Protein AF-A0AA39W8Q3-F1 (afdb_monomer)

pLDDT: mean 77.52, std 21.81, range [33.81, 96.31]

Radius of gyration: 37.79 Å; Cα contacts (8 Å, |Δi|>4): 216; chains: 1; bounding box: 92×82×79 Å

Structure (mmCIF, N/CA/C/O backbone):
data_AF-A0AA39W8Q3-F1
#
_entry.id   AF-A0AA39W8Q3-F1
#
loop_
_atom_site.group_PDB
_atom_site.id
_atom_site.type_symbol
_atom_site.label_atom_id
_atom_site.label_alt_id
_atom_site.label_comp_id
_atom_site.label_asym_id
_atom_site.label_entity_id
_atom_site.label_seq_id
_atom_site.pdbx_PDB_ins_code
_atom_site.Cartn_x
_atom_site.Cartn_y
_atom_site.Cartn_z
_atom_site.occupancy
_atom_site.B_iso_or_equiv
_atom_site.auth_seq_id
_atom_site.auth_comp_id
_atom_site.auth_asym_id
_atom_site.auth_atom_id
_atom_site.pdbx_PDB_model_num
ATOM 1 N N . MET A 1 1 ? 58.385 32.334 -3.476 1.00 46.28 1 MET A N 1
ATOM 2 C CA . MET A 1 1 ? 57.997 32.668 -2.085 1.00 46.28 1 MET A CA 1
ATOM 3 C C . MET A 1 1 ? 56.504 32.394 -1.985 1.00 46.28 1 MET A C 1
ATOM 5 O O . MET A 1 1 ? 55.767 32.968 -2.759 1.00 46.28 1 MET A O 1
ATOM 9 N N . ILE A 1 2 ? 56.028 31.380 -1.268 1.00 43.44 2 ILE A N 1
ATOM 10 C CA . ILE A 1 2 ? 55.629 31.483 0.143 1.00 43.44 2 ILE A CA 1
ATOM 11 C C . ILE A 1 2 ? 55.504 30.058 0.706 1.00 43.44 2 ILE A C 1
ATOM 13 O O . ILE A 1 2 ? 55.007 29.142 0.052 1.00 43.44 2 ILE A O 1
ATOM 17 N N . ARG A 1 3 ? 56.034 29.879 1.915 1.00 43.94 3 ARG A N 1
ATOM 18 C CA . ARG A 1 3 ? 56.113 28.630 2.671 1.00 43.94 3 ARG A CA 1
ATOM 19 C C . ARG A 1 3 ? 54.927 28.516 3.644 1.00 43.94 3 ARG A C 1
ATOM 21 O O . ARG A 1 3 ? 54.599 29.491 4.295 1.00 43.94 3 ARG A O 1
ATOM 28 N N . ARG A 1 4 ? 54.475 27.268 3.827 1.00 47.53 4 ARG A N 1
ATOM 29 C CA . ARG A 1 4 ? 54.244 26.550 5.105 1.00 47.53 4 ARG A CA 1
ATOM 30 C C . ARG A 1 4 ? 53.203 27.046 6.136 1.00 47.53 4 ARG A C 1
ATOM 32 O O . ARG A 1 4 ? 53.283 28.148 6.646 1.00 47.53 4 ARG A O 1
ATOM 39 N N . ARG A 1 5 ? 52.496 26.015 6.638 1.00 45.78 5 ARG A N 1
ATOM 40 C CA . ARG A 1 5 ? 52.108 25.719 8.037 1.00 45.78 5 ARG A CA 1
ATOM 41 C C . ARG A 1 5 ? 50.975 26.532 8.659 1.00 45.78 5 ARG A C 1
ATOM 43 O O . ARG A 1 5 ? 51.194 27.647 9.096 1.00 45.78 5 ARG A O 1
ATOM 50 N N . LEU A 1 6 ? 49.868 25.836 8.928 1.00 41.50 6 LEU A N 1
ATOM 51 C CA . LEU A 1 6 ? 49.125 25.967 10.182 1.00 41.50 6 LEU A CA 1
ATOM 52 C C . LEU A 1 6 ? 48.646 24.577 10.629 1.00 41.50 6 LEU A C 1
ATOM 54 O O . LEU A 1 6 ? 47.837 23.943 9.960 1.00 41.50 6 LEU A O 1
ATOM 58 N N . SER A 1 7 ? 49.167 24.106 11.760 1.00 41.44 7 SER A N 1
ATOM 59 C CA . SER A 1 7 ? 48.549 23.067 12.586 1.00 41.44 7 SER A CA 1
ATOM 60 C C . SER A 1 7 ? 48.545 23.605 14.013 1.00 41.44 7 SER A C 1
ATOM 62 O O . SER A 1 7 ? 49.591 23.668 14.658 1.00 41.44 7 SER A O 1
ATOM 64 N N . SER A 1 8 ? 47.384 24.075 14.459 1.00 45.19 8 SER A N 1
ATOM 65 C CA . SER A 1 8 ? 47.139 24.556 15.815 1.00 45.19 8 SER A CA 1
ATOM 66 C C . SER A 1 8 ? 46.911 23.372 16.752 1.00 45.19 8 SER A C 1
ATOM 68 O O . SER A 1 8 ? 45.986 22.584 16.554 1.00 45.19 8 SER A O 1
ATOM 70 N N . LEU A 1 9 ? 47.767 23.267 17.766 1.00 42.25 9 LEU A N 1
ATOM 71 C CA . LEU A 1 9 ? 47.646 22.362 18.903 1.00 42.25 9 LEU A CA 1
ATOM 72 C C . LEU A 1 9 ? 46.785 23.025 19.981 1.00 42.25 9 LEU A C 1
ATOM 74 O O . LEU A 1 9 ? 47.223 24.003 20.575 1.00 42.25 9 LEU A O 1
ATOM 78 N N . LEU A 1 10 ? 45.613 22.464 20.267 1.00 41.09 10 LEU A N 1
ATOM 79 C CA . LEU A 1 10 ? 44.921 22.611 21.549 1.00 41.09 10 LEU A CA 1
ATOM 80 C C . LEU A 1 10 ? 44.117 21.333 21.805 1.00 41.09 10 LEU A C 1
ATOM 82 O O . LEU A 1 10 ? 43.182 21.046 21.065 1.00 41.09 10 LEU A O 1
ATOM 86 N N . SER A 1 11 ? 44.483 20.573 22.840 1.00 34.41 11 SER A N 1
ATOM 87 C CA . SER A 1 11 ? 43.577 19.645 23.533 1.00 34.41 11 SER A CA 1
ATOM 88 C C . SER A 1 11 ? 44.223 19.125 24.823 1.00 34.41 11 SER A C 1
ATOM 90 O O . SER A 1 11 ? 44.980 18.160 24.815 1.00 34.41 11 SER A O 1
ATOM 92 N N . THR A 1 12 ? 43.920 19.837 25.906 1.00 42.62 12 THR A N 1
ATOM 93 C CA . THR A 1 12 ? 43.557 19.370 27.258 1.00 42.62 12 THR A CA 1
ATOM 94 C C . THR A 1 12 ? 44.078 18.029 27.795 1.00 42.62 12 THR A C 1
ATOM 96 O O . THR A 1 12 ? 43.803 16.947 27.286 1.00 42.62 12 THR A O 1
ATOM 99 N N . SER A 1 13 ? 44.707 18.178 28.960 1.00 45.03 13 SER A N 1
ATOM 100 C CA . SER A 1 13 ? 45.018 17.230 30.029 1.00 45.03 13 SER A CA 1
ATOM 101 C C . SER A 1 13 ? 43.916 16.230 30.397 1.00 45.03 13 SER A C 1
ATOM 103 O O . SER A 1 13 ? 42.780 16.635 30.645 1.00 45.03 13 SER A O 1
ATOM 105 N N . LEU A 1 14 ? 44.302 14.968 30.618 1.00 42.88 14 LEU A N 1
ATOM 106 C CA . LEU A 1 14 ? 43.600 14.044 31.511 1.00 42.88 14 LEU A CA 1
ATOM 107 C C . LEU A 1 14 ? 44.597 13.272 32.385 1.00 42.88 14 LEU A C 1
ATOM 109 O O . LEU A 1 14 ? 45.659 12.841 31.940 1.00 42.88 14 LEU A O 1
ATOM 113 N N . PHE A 1 15 ? 44.219 13.178 33.655 1.00 37.84 15 PHE A N 1
ATOM 114 C CA . PHE A 1 15 ? 44.945 12.636 34.792 1.00 37.84 15 PHE A CA 1
ATOM 115 C C . PHE A 1 15 ? 45.318 11.159 34.618 1.00 37.84 15 PHE A C 1
ATOM 117 O O . PHE A 1 15 ? 44.506 10.341 34.194 1.00 37.84 15 PHE A O 1
ATOM 124 N N . ASN A 1 16 ? 46.550 10.823 35.007 1.00 37.53 16 ASN A N 1
ATOM 125 C CA . ASN A 1 16 ? 47.092 9.470 35.025 1.00 37.53 16 ASN A CA 1
ATOM 126 C C . ASN A 1 16 ? 47.054 8.935 36.467 1.00 37.53 16 ASN A C 1
ATOM 128 O O . ASN A 1 16 ? 47.778 9.438 37.328 1.00 37.53 16 ASN A O 1
ATOM 132 N N . VAL A 1 17 ? 46.208 7.940 36.740 1.00 40.25 17 VAL A N 1
ATOM 133 C CA . VAL A 1 17 ? 46.199 7.208 38.015 1.00 40.25 17 VAL A CA 1
ATOM 134 C C . VAL A 1 17 ? 47.152 6.023 37.880 1.00 40.25 17 VAL A C 1
ATOM 136 O O . VAL A 1 17 ? 46.912 5.101 37.106 1.00 40.25 17 VAL A O 1
ATOM 139 N N . LYS A 1 18 ? 48.254 6.055 38.634 1.00 41.97 18 LYS A N 1
ATOM 140 C CA . LYS A 1 18 ? 49.169 4.920 38.799 1.00 41.97 18 LYS A CA 1
ATOM 141 C C . LYS A 1 18 ? 48.540 3.904 39.754 1.00 41.97 18 LYS A C 1
ATOM 143 O O . LYS A 1 18 ? 48.370 4.209 40.929 1.00 41.97 18 LYS A O 1
ATOM 148 N N . SER A 1 19 ? 48.289 2.687 39.284 1.00 39.75 19 SER A N 1
ATOM 149 C CA . SER A 1 19 ? 48.150 1.507 40.144 1.00 39.75 19 SER A CA 1
ATOM 150 C C . SER A 1 19 ? 49.313 0.559 39.863 1.00 39.75 19 SER A C 1
ATOM 152 O O . SER A 1 19 ? 49.377 -0.083 38.815 1.00 39.75 19 SER A O 1
ATOM 154 N N . THR A 1 20 ? 50.266 0.514 40.787 1.00 44.19 20 THR A N 1
ATOM 155 C CA . THR A 1 20 ? 51.369 -0.448 40.822 1.00 44.19 20 THR A CA 1
ATOM 156 C C . THR A 1 20 ? 50.855 -1.788 41.339 1.00 44.19 20 THR A C 1
ATOM 158 O O . THR A 1 20 ? 50.468 -1.877 42.501 1.00 44.19 20 THR A O 1
ATOM 161 N N . LEU A 1 21 ? 50.879 -2.829 40.504 1.00 41.09 21 LEU A N 1
ATOM 162 C CA . LEU A 1 21 ? 50.800 -4.215 40.966 1.00 41.09 21 LEU A CA 1
ATOM 163 C C . LEU A 1 21 ? 52.156 -4.881 40.740 1.00 41.09 21 LEU A C 1
ATOM 165 O O . LEU A 1 21 ? 52.650 -4.982 39.617 1.00 41.09 21 LEU A O 1
ATOM 169 N N . THR A 1 22 ? 52.767 -5.274 41.850 1.00 42.56 22 THR A N 1
ATOM 170 C CA . THR A 1 22 ? 54.024 -6.005 41.960 1.00 42.56 22 THR A CA 1
ATOM 171 C C . THR A 1 22 ? 53.804 -7.461 41.556 1.00 42.56 22 THR A C 1
ATOM 173 O O . THR A 1 22 ? 53.097 -8.202 42.233 1.00 42.56 22 THR A O 1
ATOM 176 N N . VAL A 1 23 ? 54.409 -7.881 40.444 1.00 43.94 23 VAL A N 1
ATOM 177 C CA . VAL A 1 23 ? 54.448 -9.289 40.024 1.00 43.94 23 VAL A CA 1
ATOM 178 C C . VAL A 1 23 ? 55.684 -9.931 40.649 1.00 43.94 23 VAL A C 1
ATOM 180 O O . VAL A 1 23 ? 56.808 -9.497 40.402 1.00 43.94 23 VAL A O 1
ATOM 183 N N . THR A 1 24 ? 55.476 -10.944 41.484 1.00 51.06 24 THR A N 1
ATOM 184 C CA . THR A 1 24 ? 56.538 -11.777 42.056 1.00 51.06 24 THR A CA 1
ATOM 185 C C . THR A 1 24 ? 57.114 -12.704 40.976 1.00 51.06 24 THR A C 1
ATOM 187 O O . THR A 1 24 ? 56.347 -13.356 40.264 1.00 51.06 24 THR A O 1
ATOM 190 N N . PRO A 1 25 ? 58.446 -12.789 40.805 1.00 53.06 25 PRO A N 1
ATOM 191 C CA . PRO A 1 25 ? 59.034 -13.682 39.814 1.00 53.06 25 PRO A CA 1
ATOM 192 C C . PRO A 1 25 ? 59.083 -15.114 40.364 1.00 53.06 25 PRO A C 1
ATOM 194 O O . PRO A 1 25 ? 59.636 -15.357 41.436 1.00 53.06 25 PRO A O 1
ATOM 197 N N . GLN A 1 26 ? 58.513 -16.072 39.631 1.00 64.88 26 GLN A N 1
ATOM 198 C CA . GLN A 1 26 ? 58.705 -17.499 39.905 1.00 64.88 26 GLN A CA 1
ATOM 199 C C . GLN A 1 26 ? 60.033 -17.994 39.298 1.00 64.88 26 GLN A C 1
ATOM 201 O O . GLN A 1 26 ? 60.431 -17.507 38.235 1.00 64.88 26 GLN A O 1
ATOM 206 N N . PRO A 1 27 ? 60.729 -18.949 39.948 1.00 68.94 27 PRO A N 1
ATOM 207 C CA . PRO A 1 27 ? 62.015 -19.460 39.478 1.00 68.94 27 PRO A CA 1
ATOM 208 C C . PRO A 1 27 ? 61.867 -20.377 38.247 1.00 68.94 27 PRO A C 1
ATOM 210 O O . PRO A 1 27 ? 60.828 -21.018 38.072 1.00 68.94 27 PRO A O 1
ATOM 213 N N . PRO A 1 28 ? 62.905 -20.478 37.393 1.00 61.41 28 PRO A N 1
ATOM 214 C CA . PRO A 1 28 ? 62.858 -21.303 36.192 1.00 61.41 28 PRO A CA 1
ATOM 215 C C . PRO A 1 28 ? 62.920 -22.795 36.549 1.00 61.41 28 PRO A C 1
ATOM 217 O O . PRO A 1 28 ? 63.876 -23.260 37.168 1.00 61.41 28 PRO A O 1
ATOM 220 N N . VAL A 1 29 ? 61.910 -23.562 36.131 1.00 64.94 29 VAL A N 1
ATOM 221 C CA . VAL A 1 29 ? 61.945 -25.030 36.212 1.00 64.94 29 VAL A CA 1
ATOM 222 C C . VAL A 1 29 ? 62.918 -25.599 35.166 1.00 64.94 29 VAL A C 1
ATOM 224 O O . VAL A 1 29 ? 62.926 -25.132 34.023 1.00 64.94 29 VAL A O 1
ATOM 227 N N . PRO A 1 30 ? 63.748 -26.599 35.517 1.00 48.97 30 PRO A N 1
ATOM 228 C CA . PRO A 1 30 ? 64.714 -27.175 34.593 1.00 48.97 30 PRO A CA 1
ATOM 229 C C . PRO A 1 30 ? 64.019 -27.970 33.482 1.00 48.97 30 PRO A C 1
ATOM 231 O O . PRO A 1 30 ? 63.117 -28.777 33.711 1.00 48.97 30 PRO A O 1
ATOM 234 N N . PHE A 1 31 ? 64.479 -27.721 32.259 1.00 52.53 31 PHE A N 1
ATOM 235 C CA . PHE A 1 31 ? 64.025 -28.331 31.017 1.00 52.53 31 PHE A CA 1
ATOM 236 C C . PHE A 1 31 ? 64.268 -29.848 31.060 1.00 52.53 31 PHE A C 1
ATOM 238 O O . PHE A 1 31 ? 65.402 -30.313 30.952 1.00 52.53 31 PHE A O 1
ATOM 245 N N . ARG A 1 32 ? 63.208 -30.640 31.247 1.00 49.00 32 ARG A N 1
ATOM 246 C CA . ARG A 1 32 ? 63.296 -32.102 31.182 1.00 49.00 32 ARG A CA 1
ATOM 247 C C . ARG A 1 32 ? 63.314 -32.500 29.707 1.00 49.00 32 ARG A C 1
ATOM 249 O O . ARG A 1 32 ? 62.310 -32.344 29.015 1.00 49.00 32 ARG A O 1
ATOM 256 N N . SER A 1 33 ? 64.457 -32.973 29.216 1.00 47.88 33 SER A N 1
ATOM 257 C CA . SER A 1 33 ? 64.571 -33.537 27.873 1.00 47.88 33 SER A CA 1
ATOM 258 C C . SER A 1 33 ? 63.639 -34.744 27.764 1.00 47.88 33 SER A C 1
ATOM 260 O O . SER A 1 33 ? 63.826 -35.767 28.422 1.00 47.88 33 SER A O 1
ATOM 262 N N . LEU A 1 34 ? 62.582 -34.608 26.964 1.00 45.44 34 LEU A N 1
ATOM 263 C CA . LEU A 1 34 ? 61.708 -35.724 26.634 1.00 45.44 34 LEU A CA 1
ATOM 264 C C . LEU A 1 34 ? 62.513 -36.699 25.775 1.00 45.44 34 LEU A C 1
ATOM 266 O O . LEU A 1 34 ? 62.809 -36.426 24.613 1.00 45.44 34 LEU A O 1
ATOM 270 N N . GLN A 1 35 ? 62.913 -37.816 26.379 1.00 44.97 35 GLN A N 1
ATOM 271 C CA . GLN A 1 35 ? 63.499 -38.931 25.656 1.00 44.97 35 GLN A CA 1
ATOM 272 C C . GLN A 1 35 ? 62.452 -39.505 24.699 1.00 44.97 35 GLN A C 1
ATOM 274 O O . GLN A 1 35 ? 61.336 -39.853 25.086 1.00 44.97 35 GLN A O 1
ATOM 279 N N . LEU A 1 36 ? 62.840 -39.559 23.429 1.00 41.94 36 LEU A N 1
ATOM 280 C CA . LEU A 1 36 ? 62.089 -40.125 22.325 1.00 41.94 36 LEU A CA 1
ATOM 281 C C . LEU A 1 36 ? 61.982 -41.644 22.532 1.00 41.94 36 LEU A C 1
ATOM 283 O O . LEU A 1 36 ? 62.944 -42.371 22.291 1.00 41.94 36 LEU A O 1
ATOM 287 N N . VAL A 1 37 ? 60.824 -42.139 22.971 1.00 42.62 37 VAL A N 1
ATOM 288 C CA . VAL A 1 37 ? 60.528 -43.573 22.876 1.00 42.62 37 VAL A CA 1
ATOM 289 C C . VAL A 1 37 ? 60.307 -43.879 21.395 1.00 42.62 37 VAL A C 1
ATOM 291 O O . VAL A 1 37 ? 59.307 -43.474 20.803 1.00 42.62 37 VAL A O 1
ATOM 294 N N . GLN A 1 38 ? 61.291 -44.531 20.776 1.00 39.00 38 GLN A N 1
ATOM 295 C CA . GLN A 1 38 ? 61.199 -45.061 19.418 1.00 39.00 38 GLN A CA 1
ATOM 296 C C . GLN A 1 38 ? 60.125 -46.152 19.367 1.00 39.00 38 GLN A C 1
ATOM 298 O O . GLN A 1 38 ? 60.344 -47.271 19.821 1.00 39.00 38 GLN A O 1
ATOM 303 N N . CYS A 1 39 ? 58.981 -45.841 18.763 1.00 35.25 39 CYS A N 1
ATOM 304 C CA . CYS A 1 39 ? 58.094 -46.855 18.204 1.00 35.25 39 CYS A CA 1
ATOM 305 C C . CYS A 1 39 ? 58.653 -47.271 16.833 1.00 35.25 39 CYS A C 1
ATOM 307 O O . CYS A 1 39 ? 58.70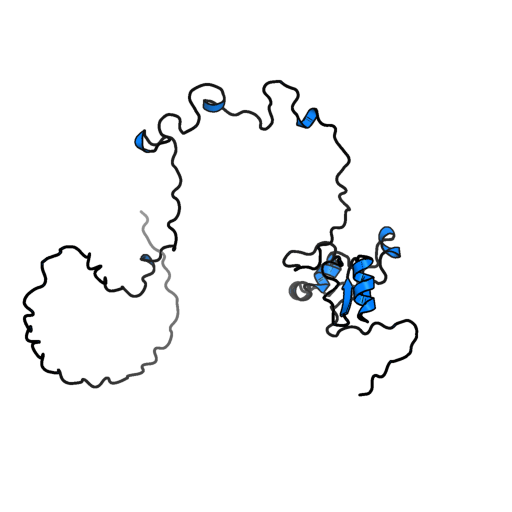5 -46.429 15.931 1.00 35.25 39 CYS A O 1
ATOM 309 N N . PRO A 1 40 ? 59.078 -48.529 16.627 1.00 45.47 40 PRO A N 1
ATOM 310 C CA . PRO A 1 40 ? 59.382 -49.019 15.296 1.00 45.47 40 PRO A CA 1
ATOM 311 C C . PRO A 1 40 ? 58.066 -49.383 14.593 1.00 45.47 40 PRO A C 1
ATOM 313 O O . PRO A 1 40 ? 57.136 -49.879 15.221 1.00 45.47 40 PRO A O 1
ATOM 316 N N . ASN A 1 41 ? 58.023 -49.179 13.277 1.00 53.16 41 ASN A N 1
ATOM 317 C CA . ASN A 1 41 ? 56.910 -49.480 12.369 1.00 53.16 41 ASN A CA 1
ATOM 318 C C . ASN A 1 41 ? 55.699 -48.541 12.405 1.00 53.16 41 ASN A C 1
ATOM 320 O O . ASN A 1 41 ? 54.648 -48.888 12.925 1.00 53.16 41 ASN A O 1
ATOM 324 N N . LEU A 1 42 ? 55.800 -47.440 11.657 1.00 42.00 42 LEU A N 1
ATOM 325 C CA . LEU A 1 42 ? 54.721 -46.939 10.800 1.00 42.00 42 LEU A CA 1
ATOM 326 C C . LEU A 1 42 ? 55.371 -46.290 9.565 1.00 42.00 42 LEU A C 1
ATOM 328 O O . LEU A 1 42 ? 56.285 -45.478 9.673 1.00 42.00 42 LEU A O 1
ATOM 332 N N . LYS A 1 43 ? 54.958 -46.753 8.384 1.00 45.06 43 LYS A N 1
ATOM 333 C CA . LYS A 1 43 ? 55.512 -46.413 7.062 1.00 45.06 43 LYS A CA 1
ATOM 334 C C . LYS A 1 43 ? 55.346 -44.911 6.753 1.00 45.06 43 LYS A C 1
ATOM 336 O O . LYS A 1 43 ? 54.370 -44.319 7.213 1.00 45.06 43 LYS A O 1
ATOM 341 N N . PRO A 1 44 ? 56.226 -44.296 5.938 1.00 41.12 44 PRO A N 1
ATOM 342 C CA . PRO A 1 44 ? 56.130 -42.883 5.611 1.00 41.12 44 PRO A CA 1
ATOM 343 C C . PRO A 1 44 ? 55.019 -42.689 4.579 1.00 41.12 44 PRO A C 1
ATOM 345 O O . PRO A 1 44 ? 55.213 -42.925 3.389 1.00 41.12 44 PRO A O 1
ATOM 348 N N . PHE A 1 45 ? 53.844 -42.261 5.030 1.00 35.50 45 PHE A N 1
ATOM 349 C CA . PHE A 1 45 ? 52.908 -41.572 4.151 1.00 35.50 45 PHE A CA 1
ATOM 350 C C . PHE A 1 45 ? 53.056 -40.080 4.392 1.00 35.50 45 PHE A C 1
ATOM 352 O O . PHE A 1 45 ? 52.566 -39.509 5.363 1.00 35.50 45 PHE A O 1
ATOM 359 N N . CYS A 1 46 ? 53.838 -39.479 3.506 1.00 35.41 46 CYS A N 1
ATOM 360 C CA . CYS A 1 46 ? 54.025 -38.051 3.419 1.00 35.41 46 CYS A CA 1
ATOM 361 C C . CYS A 1 46 ? 52.708 -37.366 3.021 1.00 35.41 46 CYS A C 1
ATOM 363 O O . CYS A 1 46 ? 51.988 -37.852 2.148 1.00 35.41 46 CYS A O 1
ATOM 365 N N . ASN A 1 47 ? 52.525 -36.172 3.595 1.00 45.03 47 ASN A N 1
ATOM 366 C CA . ASN A 1 47 ? 51.673 -35.062 3.153 1.00 45.03 47 ASN A CA 1
ATOM 367 C C . ASN A 1 47 ? 50.264 -34.955 3.762 1.00 45.03 47 ASN A C 1
ATOM 369 O O . ASN A 1 47 ? 49.283 -34.836 3.037 1.00 45.03 47 ASN A O 1
ATOM 373 N N . GLU A 1 48 ? 50.183 -34.829 5.087 1.00 40.78 48 GLU A N 1
ATOM 374 C CA . GLU A 1 48 ? 49.169 -33.955 5.694 1.00 40.78 48 GLU A CA 1
ATOM 375 C C . GLU A 1 48 ? 49.766 -32.543 5.813 1.00 40.78 48 GLU A C 1
ATOM 377 O O . GLU A 1 48 ? 50.817 -32.384 6.448 1.00 40.78 48 GLU A O 1
ATOM 382 N N . PRO A 1 49 ? 49.183 -31.498 5.193 1.00 40.94 49 PRO A N 1
ATOM 383 C CA . PRO A 1 49 ? 49.682 -30.149 5.372 1.00 40.94 49 PRO A CA 1
ATOM 384 C C . PRO 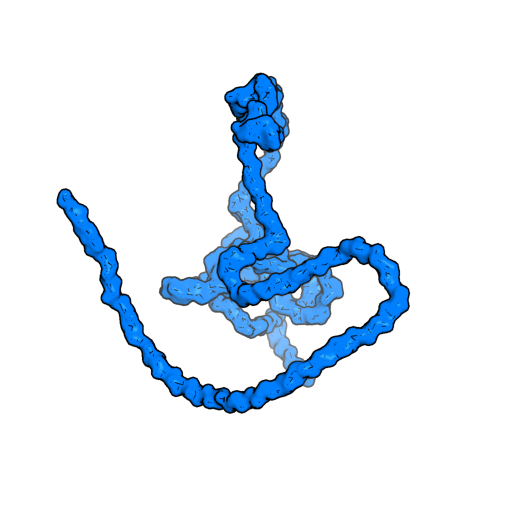A 1 49 ? 49.378 -29.714 6.804 1.00 40.94 49 PRO A C 1
ATOM 386 O O . PRO A 1 49 ? 48.259 -29.336 7.144 1.00 40.94 49 PRO A O 1
ATOM 389 N N . PHE A 1 50 ? 50.413 -29.738 7.637 1.00 39.84 50 PHE A N 1
ATOM 390 C CA . PHE A 1 50 ? 50.466 -29.037 8.908 1.00 39.84 50 PHE A CA 1
ATOM 391 C C . PHE A 1 50 ? 50.152 -27.557 8.639 1.00 39.84 50 PHE A C 1
ATOM 393 O O . PHE A 1 50 ? 51.017 -26.784 8.218 1.00 39.84 50 PHE A O 1
ATOM 400 N N . VAL A 1 51 ? 48.887 -27.159 8.800 1.00 45.94 51 VAL A N 1
ATOM 401 C CA . VAL A 1 51 ? 48.481 -25.756 8.710 1.00 45.94 51 VAL A CA 1
ATOM 402 C C . VAL A 1 51 ? 49.069 -25.083 9.938 1.00 45.94 51 VAL A C 1
ATOM 404 O O . VAL A 1 51 ? 48.491 -25.120 11.022 1.00 45.94 51 VAL A O 1
ATOM 407 N N . GLY A 1 52 ? 50.272 -24.533 9.773 1.00 43.69 52 GLY A N 1
ATOM 408 C CA . GLY A 1 52 ? 50.961 -23.789 10.811 1.00 43.69 52 GLY A CA 1
ATOM 409 C C . GLY A 1 52 ? 50.002 -22.781 11.427 1.00 43.69 52 GLY A C 1
ATOM 410 O O . GLY A 1 52 ? 49.444 -21.929 10.729 1.00 43.69 52 GLY A O 1
ATOM 411 N N . VAL A 1 53 ? 49.796 -22.904 12.737 1.00 50.22 53 VAL A N 1
ATOM 412 C CA . VAL A 1 53 ? 49.066 -21.931 13.543 1.00 50.22 53 VAL A CA 1
ATOM 413 C C . VAL A 1 53 ? 49.895 -20.653 13.517 1.00 50.22 53 VAL A C 1
ATOM 415 O O . VAL A 1 53 ? 50.795 -20.441 14.326 1.00 50.22 53 VAL A O 1
ATOM 418 N N . ARG A 1 54 ? 49.664 -19.828 12.495 1.00 50.00 54 ARG A N 1
ATOM 419 C CA . ARG A 1 54 ? 50.272 -18.512 12.363 1.00 50.00 54 ARG A CA 1
ATOM 420 C C . ARG A 1 54 ? 49.757 -17.703 13.548 1.00 50.00 54 ARG A C 1
ATOM 422 O O . ARG A 1 54 ? 48.567 -17.409 13.604 1.00 50.00 54 ARG A O 1
ATOM 429 N N . SER A 1 55 ? 50.644 -17.428 14.502 1.00 50.78 55 SER A N 1
ATOM 430 C CA . SER A 1 55 ? 50.403 -16.609 15.690 1.00 50.78 55 SER A CA 1
ATOM 431 C C . SER A 1 55 ? 49.509 -15.423 15.336 1.00 50.78 55 SER A C 1
ATOM 433 O O . SER A 1 55 ? 49.922 -14.532 14.590 1.00 50.78 55 SER A O 1
ATOM 435 N N . TYR A 1 56 ? 48.267 -15.451 15.815 1.00 54.72 56 TYR A N 1
ATOM 436 C CA . TYR A 1 56 ? 47.300 -14.394 15.582 1.00 54.72 56 TYR A CA 1
ATOM 437 C C . TYR A 1 56 ? 47.866 -13.116 16.202 1.00 54.72 56 TYR A C 1
ATOM 439 O O . TYR A 1 56 ? 47.916 -12.983 17.423 1.00 54.72 56 TYR A O 1
ATOM 447 N N . SER A 1 57 ? 48.302 -12.165 15.375 1.00 59.59 57 SER A N 1
ATOM 448 C CA . SER A 1 57 ? 48.304 -10.771 15.798 1.00 59.59 57 SER A CA 1
ATOM 449 C C . SER A 1 57 ? 46.876 -10.483 16.234 1.00 59.59 57 SER A C 1
ATOM 451 O O . SER A 1 57 ? 45.959 -10.624 15.424 1.00 59.59 57 SER A O 1
ATOM 453 N N . LEU A 1 58 ? 46.691 -10.195 17.521 1.00 65.75 58 LEU A N 1
ATOM 454 C CA . LEU A 1 58 ? 45.407 -9.872 18.131 1.00 65.75 58 LEU A CA 1
ATOM 455 C C . LEU A 1 58 ? 44.661 -8.894 17.210 1.00 65.75 58 LEU A C 1
ATOM 457 O O . LEU A 1 58 ? 45.074 -7.748 17.086 1.00 65.75 58 LEU A O 1
ATOM 461 N N . LEU A 1 59 ? 43.667 -9.414 16.480 1.00 71.75 59 LEU A N 1
ATOM 462 C CA . LEU A 1 59 ? 42.798 -8.755 15.494 1.00 71.75 59 LEU A CA 1
ATOM 463 C C . LEU A 1 59 ? 43.201 -7.309 15.138 1.00 71.75 59 LEU A C 1
ATOM 465 O O . LEU A 1 59 ? 42.711 -6.351 15.734 1.00 71.75 59 LEU A O 1
ATOM 469 N N . SER A 1 60 ? 44.080 -7.145 14.146 1.00 82.94 60 SER A N 1
ATOM 470 C CA . SER A 1 60 ? 44.428 -5.822 13.620 1.00 82.94 60 SER A CA 1
ATOM 471 C C . SER A 1 60 ? 43.332 -5.315 12.670 1.00 82.94 60 SER A C 1
ATOM 473 O O . SER A 1 60 ? 42.714 -6.098 11.944 1.00 82.94 60 SER A O 1
ATOM 475 N N . LEU A 1 61 ? 43.093 -3.996 12.621 1.00 85.12 61 LEU A N 1
ATOM 476 C CA . LEU A 1 61 ? 42.091 -3.407 11.710 1.00 85.12 61 LEU A CA 1
ATOM 477 C C . LEU A 1 61 ? 42.366 -3.722 10.226 1.00 85.12 61 LEU A C 1
ATOM 479 O O . LEU A 1 61 ? 41.438 -3.732 9.420 1.00 85.12 61 LEU A O 1
ATOM 483 N N . ASN A 1 62 ? 43.621 -4.008 9.870 1.00 88.25 62 ASN A N 1
ATOM 484 C CA . ASN A 1 62 ? 44.039 -4.306 8.500 1.00 88.25 62 ASN A CA 1
ATOM 485 C C . ASN A 1 62 ? 43.681 -5.735 8.053 1.00 88.25 62 ASN A C 1
ATOM 487 O O . ASN A 1 62 ? 43.632 -6.001 6.851 1.00 88.25 62 ASN A O 1
ATOM 491 N N . ASP A 1 63 ? 43.399 -6.640 8.996 1.00 85.19 63 ASP A N 1
ATOM 492 C CA . ASP A 1 63 ? 43.116 -8.055 8.719 1.00 85.19 63 ASP A CA 1
AT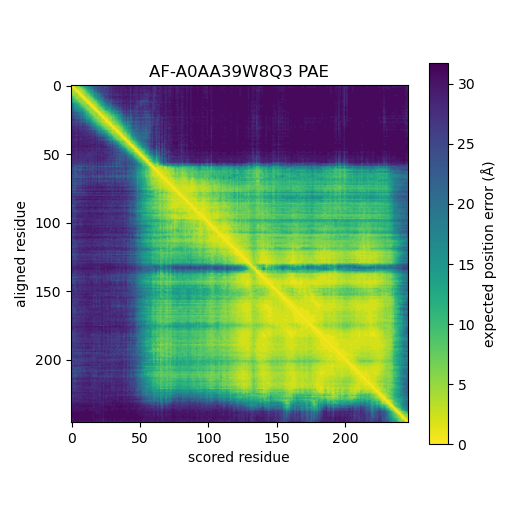OM 493 C C . ASP A 1 63 ? 41.616 -8.366 8.599 1.00 85.19 63 ASP A C 1
ATOM 495 O O . ASP A 1 63 ? 41.230 -9.507 8.327 1.00 85.19 63 ASP A O 1
ATOM 499 N N . LEU A 1 64 ? 40.751 -7.358 8.759 1.00 87.25 64 LEU A N 1
ATOM 500 C CA . LEU A 1 64 ? 39.302 -7.513 8.654 1.00 87.25 64 LEU A CA 1
ATOM 501 C C . LEU A 1 64 ? 38.884 -7.881 7.221 1.00 87.25 64 LEU A C 1
ATOM 503 O O . LEU A 1 64 ? 39.133 -7.149 6.259 1.00 87.25 64 LEU A O 1
ATOM 507 N N . ARG A 1 65 ? 38.207 -9.024 7.076 1.00 87.56 65 ARG A N 1
ATOM 508 C CA . ARG A 1 65 ? 37.675 -9.537 5.803 1.00 87.56 65 ARG A CA 1
ATOM 509 C C . ARG A 1 65 ? 36.232 -10.002 5.986 1.00 87.56 65 ARG A C 1
ATOM 511 O O . ARG A 1 65 ? 35.872 -10.529 7.034 1.00 87.56 65 ARG A O 1
ATOM 518 N N . ASP A 1 66 ? 35.415 -9.832 4.949 1.00 92.50 66 ASP A N 1
ATOM 519 C CA . ASP A 1 66 ? 34.047 -10.360 4.928 1.00 92.50 66 ASP A CA 1
ATOM 520 C C . ASP A 1 66 ? 34.075 -11.903 4.869 1.00 92.50 66 ASP A C 1
ATOM 522 O O . ASP A 1 66 ? 34.960 -12.485 4.239 1.00 92.50 66 ASP A O 1
ATOM 526 N N . LYS A 1 67 ? 33.071 -12.580 5.454 1.00 93.56 67 LYS A N 1
ATOM 527 C CA . LYS A 1 67 ? 32.942 -14.057 5.406 1.00 93.56 67 LYS A CA 1
ATOM 528 C C . LYS A 1 67 ? 32.885 -14.600 3.971 1.00 93.56 67 LYS A C 1
ATOM 530 O O . LYS A 1 67 ? 33.340 -15.706 3.704 1.00 93.56 67 LYS A O 1
ATOM 535 N N . ILE A 1 68 ? 32.303 -13.824 3.057 1.00 94.56 68 ILE A N 1
ATOM 536 C CA . ILE A 1 68 ? 32.224 -14.132 1.628 1.00 94.56 68 ILE A CA 1
ATOM 537 C C . ILE A 1 68 ? 33.006 -13.049 0.878 1.00 94.56 68 ILE A C 1
ATOM 539 O O . ILE A 1 68 ? 32.773 -11.863 1.127 1.00 94.56 68 ILE A O 1
ATOM 543 N N . PRO A 1 69 ? 33.902 -13.409 -0.060 1.00 94.25 69 PRO A N 1
ATOM 544 C CA . PRO A 1 69 ? 34.669 -12.424 -0.807 1.00 94.25 69 PRO A CA 1
ATOM 545 C C . PRO A 1 69 ? 33.755 -11.547 -1.670 1.00 94.25 69 PRO A C 1
ATOM 547 O O . PRO A 1 69 ? 32.825 -12.021 -2.329 1.00 94.25 69 PRO A O 1
ATOM 550 N N . ARG A 1 70 ? 34.048 -10.244 -1.722 1.00 93.75 70 ARG A N 1
ATOM 551 C CA . ARG A 1 70 ? 33.302 -9.305 -2.569 1.00 93.75 70 ARG A CA 1
ATOM 552 C C . ARG A 1 70 ? 33.520 -9.627 -4.045 1.00 93.75 70 ARG A C 1
ATOM 554 O O . ARG A 1 70 ? 34.651 -9.711 -4.522 1.00 93.75 70 ARG A O 1
ATOM 561 N N . LYS A 1 71 ? 32.428 -9.724 -4.805 1.00 94.62 71 LYS A N 1
ATOM 562 C CA . LYS A 1 71 ? 32.488 -9.931 -6.257 1.00 94.62 71 LYS A CA 1
ATOM 563 C C . LYS A 1 71 ? 33.063 -8.696 -6.957 1.00 94.62 71 LYS A C 1
ATOM 565 O O . LYS A 1 71 ? 32.491 -7.608 -6.887 1.00 94.62 71 LYS A O 1
ATOM 570 N N . GLN A 1 72 ? 34.172 -8.869 -7.674 1.00 92.31 72 GLN A N 1
ATOM 571 C CA . GLN A 1 72 ? 34.799 -7.784 -8.431 1.00 92.31 72 GLN A CA 1
ATOM 572 C C . GLN A 1 72 ? 33.943 -7.350 -9.637 1.00 92.31 72 GLN A C 1
ATOM 574 O O . GLN A 1 72 ? 33.251 -8.154 -10.269 1.00 92.31 72 GLN A O 1
ATOM 579 N N . LYS A 1 73 ? 33.998 -6.057 -9.987 1.00 94.19 73 LYS A N 1
ATOM 580 C CA . LYS A 1 73 ? 33.291 -5.501 -11.154 1.00 94.19 73 LYS A CA 1
ATOM 581 C C . LYS A 1 73 ? 33.932 -6.012 -12.446 1.00 94.19 73 LYS A C 1
ATOM 583 O O . LYS A 1 73 ? 35.120 -5.802 -12.672 1.00 94.19 73 LYS A O 1
ATOM 588 N N . THR A 1 74 ? 33.142 -6.590 -13.351 1.00 91.56 74 THR A N 1
ATOM 589 C CA . THR A 1 74 ? 33.649 -6.995 -14.672 1.00 91.56 74 THR A CA 1
ATOM 590 C C . THR A 1 74 ? 33.963 -5.764 -15.522 1.00 91.56 74 THR A C 1
ATOM 592 O O . THR A 1 74 ? 33.052 -5.003 -15.867 1.00 91.56 74 THR A O 1
ATOM 595 N N . ARG A 1 75 ? 35.229 -5.580 -15.900 1.00 92.06 75 ARG A N 1
ATOM 596 C CA . ARG A 1 75 ? 35.659 -4.492 -16.786 1.00 92.06 75 ARG A CA 1
ATOM 597 C C . ARG A 1 75 ? 35.563 -4.947 -18.241 1.00 92.06 75 ARG A C 1
ATOM 599 O O . ARG A 1 75 ? 36.243 -5.874 -18.651 1.00 92.06 75 ARG A O 1
ATOM 606 N N . LYS A 1 76 ? 34.690 -4.311 -19.020 1.00 94.00 76 LYS A N 1
ATOM 607 C CA . LYS A 1 76 ? 34.505 -4.619 -20.447 1.00 94.00 76 LYS A CA 1
ATOM 608 C C . LYS A 1 76 ? 35.582 -3.917 -21.285 1.00 94.00 76 LYS A C 1
ATOM 610 O O . LYS A 1 76 ? 36.054 -2.854 -20.887 1.00 94.00 76 LYS A O 1
ATOM 615 N N . GLY A 1 77 ? 35.948 -4.490 -22.431 1.00 92.00 77 GLY A N 1
ATOM 616 C CA . GLY A 1 77 ? 36.931 -3.900 -23.349 1.00 92.00 77 GLY A CA 1
ATOM 617 C C . GLY A 1 77 ? 38.384 -3.983 -22.871 1.00 92.00 77 GLY A C 1
ATOM 618 O O . GLY A 1 77 ? 39.206 -3.178 -23.292 1.00 92.00 77 GLY A O 1
ATOM 619 N N . ARG A 1 78 ? 38.716 -4.906 -21.956 1.00 93.81 78 ARG A N 1
ATOM 620 C CA . ARG A 1 78 ? 40.063 -5.039 -21.372 1.00 93.81 78 ARG A CA 1
ATOM 621 C C . ARG A 1 78 ? 40.761 -6.314 -21.848 1.00 93.81 78 ARG A C 1
ATOM 623 O O . ARG A 1 78 ? 40.931 -7.247 -21.079 1.00 93.81 78 ARG A O 1
ATOM 630 N N . GLY A 1 79 ? 41.143 -6.348 -23.125 1.00 92.75 79 GLY A N 1
ATOM 631 C CA . GLY A 1 79 ? 41.910 -7.458 -23.709 1.00 92.75 79 GLY A CA 1
ATOM 632 C C . GLY A 1 79 ? 41.130 -8.773 -23.846 1.00 92.75 79 GLY A C 1
ATOM 633 O O . GLY A 1 79 ? 40.031 -8.932 -23.313 1.00 92.75 79 GLY A O 1
ATOM 634 N N . ILE A 1 80 ? 41.684 -9.727 -24.600 1.00 91.75 80 ILE A N 1
ATOM 635 C CA . ILE A 1 80 ? 40.989 -10.978 -24.956 1.00 91.75 80 ILE A CA 1
ATOM 636 C C . ILE A 1 80 ? 40.791 -11.881 -23.724 1.00 91.75 80 ILE A C 1
ATOM 638 O O . ILE A 1 80 ? 39.687 -12.384 -23.518 1.00 91.75 80 ILE A O 1
ATOM 642 N N . GLY A 1 81 ? 41.791 -11.982 -22.840 1.00 93.25 81 GLY A N 1
ATOM 643 C CA . GLY A 1 81 ? 41.739 -12.809 -21.623 1.00 93.25 81 GLY A CA 1
ATOM 644 C C . GLY A 1 81 ? 40.697 -12.382 -20.577 1.00 93.25 81 GLY A C 1
ATOM 645 O O . GLY A 1 81 ? 40.340 -13.163 -19.706 1.00 93.25 81 GLY A O 1
ATOM 646 N N . SER A 1 82 ? 40.134 -11.172 -20.683 1.00 89.38 82 SER A N 1
ATOM 647 C CA . SER A 1 82 ? 39.048 -10.701 -19.806 1.00 89.38 82 SER A CA 1
ATOM 648 C C . SER A 1 82 ? 37.684 -11.349 -20.111 1.00 89.38 82 SER A C 1
ATOM 650 O O . SER A 1 82 ? 36.711 -11.092 -19.393 1.00 89.38 82 SER A O 1
ATOM 652 N N . GLY A 1 83 ? 37.547 -12.097 -21.212 1.00 90.56 83 GLY A N 1
ATOM 653 C CA . GLY A 1 83 ? 36.292 -12.717 -21.664 1.00 90.56 83 GLY A CA 1
ATOM 654 C C . GLY A 1 83 ? 35.287 -11.747 -22.309 1.00 90.56 83 GLY A C 1
ATOM 655 O O . GLY A 1 83 ? 34.507 -12.136 -23.173 1.00 90.56 83 GLY A O 1
ATOM 656 N N . LYS A 1 84 ? 35.324 -10.450 -21.966 1.00 93.12 84 LYS A N 1
ATOM 657 C CA . LYS A 1 84 ? 34.534 -9.376 -22.611 1.00 93.12 84 LYS A CA 1
ATOM 658 C C . LYS A 1 84 ? 35.430 -8.341 -23.297 1.00 93.12 84 LYS A C 1
ATOM 660 O O . LYS A 1 84 ? 35.161 -7.142 -23.222 1.00 93.12 84 LYS A O 1
ATOM 665 N N . GLY A 1 85 ? 36.497 -8.808 -23.942 1.00 93.19 85 GLY A N 1
ATOM 666 C CA . GLY A 1 85 ? 37.499 -7.987 -24.625 1.00 93.19 85 GLY A CA 1
ATOM 667 C C . GLY A 1 85 ? 37.010 -7.379 -25.931 1.00 93.19 85 GLY A C 1
ATOM 668 O O . GLY A 1 85 ? 36.706 -6.194 -25.985 1.00 93.19 85 GLY A O 1
ATOM 669 N N . LYS A 1 86 ? 36.904 -8.207 -26.974 1.00 92.75 86 LYS A N 1
ATOM 670 C CA . LYS A 1 86 ? 36.705 -7.775 -28.368 1.00 92.75 86 LYS A CA 1
ATOM 671 C C . LYS A 1 86 ? 35.487 -6.863 -28.562 1.00 92.75 86 LYS A C 1
ATOM 673 O O . LYS A 1 86 ? 35.627 -5.712 -28.943 1.00 92.75 86 LYS A O 1
ATOM 678 N N . THR A 1 87 ? 34.286 -7.364 -28.276 1.00 93.56 87 THR A N 1
ATOM 679 C CA . THR A 1 87 ? 33.028 -6.630 -28.525 1.00 93.56 87 THR A CA 1
ATOM 680 C C . THR A 1 87 ? 32.436 -5.997 -27.269 1.00 93.56 87 THR A C 1
ATOM 682 O O . THR A 1 87 ? 31.298 -5.527 -27.292 1.00 93.56 87 THR A O 1
ATOM 685 N N . ALA A 1 88 ? 33.144 -6.041 -26.132 1.00 93.56 88 ALA A N 1
ATOM 686 C CA . ALA A 1 88 ? 32.627 -5.598 -24.833 1.00 93.56 88 ALA A CA 1
ATOM 687 C C . ALA A 1 88 ? 31.261 -6.223 -24.437 1.00 93.56 88 ALA A C 1
ATOM 689 O O . ALA A 1 88 ? 30.554 -5.696 -23.572 1.00 93.56 88 ALA A O 1
ATOM 690 N N . GLY A 1 89 ? 30.872 -7.347 -25.056 1.00 92.44 89 GLY A N 1
ATOM 691 C CA . GLY A 1 89 ? 29.561 -7.982 -24.886 1.00 92.44 89 GLY A CA 1
ATOM 692 C C . GLY A 1 89 ? 28.404 -7.286 -25.617 1.00 92.44 89 GLY A C 1
ATOM 693 O O . GLY A 1 89 ? 27.250 -7.521 -25.266 1.00 92.44 89 GLY A O 1
ATOM 694 N N . ARG A 1 90 ? 28.684 -6.417 -26.598 1.00 93.19 90 ARG A N 1
ATOM 695 C CA . ARG A 1 90 ? 27.667 -5.725 -27.413 1.00 93.19 90 ARG A CA 1
ATOM 696 C C . ARG A 1 90 ? 27.255 -6.487 -28.681 1.00 93.19 90 ARG A C 1
ATOM 698 O O . ARG A 1 90 ? 26.277 -6.110 -29.318 1.00 93.19 90 ARG A O 1
ATOM 705 N N . GLY A 1 91 ? 27.959 -7.569 -29.020 1.00 94.12 91 GLY A N 1
ATOM 706 C CA . GLY A 1 91 ? 27.786 -8.284 -30.289 1.00 94.12 91 GLY A CA 1
ATOM 707 C C . GLY A 1 91 ? 28.637 -7.681 -31.412 1.00 94.12 91 GLY A C 1
ATOM 708 O O . GLY A 1 91 ? 29.510 -6.861 -31.149 1.00 94.12 91 GLY A O 1
ATOM 709 N N . HIS A 1 92 ? 28.426 -8.124 -32.653 1.00 94.56 92 HIS A N 1
ATOM 710 C CA . HIS A 1 92 ? 29.291 -7.768 -33.785 1.00 94.56 92 HIS A CA 1
ATOM 711 C C . HIS A 1 92 ? 28.898 -6.443 -34.457 1.00 94.56 92 HIS A C 1
ATOM 713 O O . HIS A 1 92 ? 29.481 -5.399 -34.180 1.00 94.56 92 HIS A O 1
ATOM 719 N N . LYS A 1 93 ? 27.931 -6.478 -35.375 1.00 95.06 93 LYS A N 1
ATOM 720 C CA . LYS A 1 93 ? 27.464 -5.318 -36.148 1.00 95.06 93 LYS A CA 1
ATOM 721 C C . LYS A 1 93 ? 26.001 -5.011 -35.791 1.00 95.06 93 LYS A C 1
ATOM 723 O O . LYS A 1 93 ? 25.428 -5.618 -34.890 1.00 95.06 93 LYS A O 1
ATOM 728 N N . GLY A 1 94 ? 25.405 -4.056 -36.499 1.00 94.94 94 GLY A N 1
ATOM 729 C CA . GLY A 1 94 ? 24.008 -3.662 -36.322 1.00 94.94 94 GLY A CA 1
ATOM 730 C C . GLY A 1 94 ? 23.788 -2.658 -35.191 1.00 94.94 94 GLY A C 1
ATOM 731 O O . GLY A 1 94 ? 24.717 -2.248 -34.486 1.00 94.94 94 GLY A O 1
ATOM 732 N N . GLN A 1 95 ? 22.531 -2.249 -35.026 1.00 92.62 95 GLN A N 1
ATOM 733 C CA . GLN A 1 95 ? 22.156 -1.177 -34.104 1.00 92.62 95 GLN A CA 1
ATOM 734 C C . GLN A 1 95 ? 22.506 -1.504 -32.648 1.00 92.62 95 GLN A C 1
ATOM 736 O O . GLN A 1 95 ? 22.957 -0.622 -31.937 1.00 92.62 95 GLN A O 1
ATOM 741 N N . ARG A 1 96 ? 22.394 -2.765 -32.208 1.00 90.75 96 ARG A N 1
ATOM 742 C CA . ARG A 1 96 ? 22.728 -3.177 -30.828 1.00 90.75 96 ARG A CA 1
ATOM 743 C C . ARG A 1 96 ? 24.216 -3.020 -30.480 1.00 90.75 96 ARG A C 1
ATOM 745 O O . ARG A 1 96 ? 24.546 -2.792 -29.318 1.00 90.75 96 ARG A O 1
ATOM 752 N N . ALA A 1 97 ? 25.103 -3.131 -31.469 1.00 94.50 97 ALA A N 1
ATOM 753 C CA . ALA A 1 97 ? 26.536 -2.924 -31.277 1.00 94.50 97 ALA A CA 1
ATOM 754 C C . ALA A 1 97 ? 26.914 -1.432 -31.302 1.00 94.50 97 ALA A C 1
ATOM 756 O O . ALA A 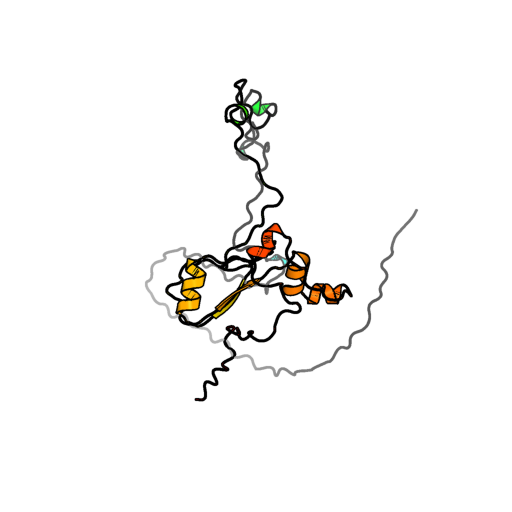1 97 ? 27.768 -0.996 -30.526 1.00 94.50 97 ALA A O 1
ATOM 757 N N . ARG A 1 98 ? 26.259 -0.659 -32.183 1.00 93.62 98 ARG A N 1
ATOM 758 C CA . ARG A 1 98 ? 26.610 0.733 -32.516 1.00 93.62 98 ARG A CA 1
ATOM 759 C C . ARG A 1 98 ? 25.821 1.791 -31.734 1.00 93.62 98 ARG A C 1
ATOM 761 O O . ARG A 1 98 ? 26.328 2.886 -31.538 1.00 93.62 98 ARG A O 1
ATOM 768 N N . GLY A 1 99 ? 24.612 1.477 -31.276 1.00 92.25 99 GLY A N 1
ATOM 769 C CA . GLY A 1 99 ? 23.691 2.437 -30.671 1.00 92.25 99 GLY A CA 1
ATOM 770 C C . GLY A 1 99 ? 22.635 1.793 -29.773 1.00 92.25 99 GLY A C 1
ATOM 771 O O . GLY A 1 99 ? 22.787 0.673 -29.282 1.00 92.25 99 GLY A O 1
ATOM 772 N N . THR A 1 100 ? 21.558 2.533 -29.527 1.00 92.81 100 THR A N 1
ATOM 773 C CA . THR A 1 100 ? 20.447 2.119 -28.665 1.00 92.81 100 THR A CA 1
ATOM 774 C C . THR A 1 100 ? 19.129 2.177 -29.433 1.00 92.81 100 THR A C 1
ATOM 776 O O . THR A 1 100 ? 19.014 2.827 -30.472 1.00 92.81 100 THR A O 1
ATOM 779 N N . HIS A 1 101 ? 18.131 1.448 -28.945 1.00 90.19 101 HIS A N 1
ATOM 780 C CA . HIS A 1 101 ? 16.756 1.524 -29.428 1.00 90.19 101 HIS A CA 1
ATOM 781 C C . HIS A 1 101 ? 15.852 1.915 -28.260 1.00 90.19 101 HIS A C 1
ATOM 783 O O . HIS A 1 101 ? 16.196 1.705 -27.093 1.00 90.19 101 HIS A O 1
ATOM 789 N N . LYS A 1 102 ? 14.690 2.492 -28.568 1.00 90.94 102 LYS A N 1
ATOM 790 C CA . LYS A 1 102 ? 13.709 2.850 -27.544 1.00 90.94 102 LYS A CA 1
ATOM 791 C C . LYS A 1 102 ? 13.135 1.578 -26.917 1.00 90.94 102 LYS A C 1
ATOM 793 O O . LYS A 1 102 ? 12.704 0.678 -27.633 1.00 90.94 102 LYS A O 1
ATOM 798 N N . PHE A 1 103 ? 13.105 1.519 -25.587 1.00 91.75 103 PHE A N 1
ATOM 799 C CA . PHE A 1 103 ? 12.496 0.403 -24.865 1.00 91.75 103 PHE A CA 1
ATOM 800 C C . PHE A 1 103 ? 11.011 0.267 -25.250 1.00 91.75 103 PHE A C 1
ATOM 802 O O . PHE A 1 103 ? 10.267 1.252 -25.212 1.00 91.75 103 PHE A O 1
ATOM 809 N N . GLY A 1 104 ? 10.597 -0.939 -25.653 1.00 91.31 104 GLY A N 1
ATOM 810 C CA . GLY A 1 104 ? 9.243 -1.222 -26.146 1.00 91.31 104 GLY A CA 1
ATOM 811 C C . GLY A 1 104 ? 9.012 -0.938 -27.638 1.00 91.31 104 GLY A C 1
ATOM 812 O O . GLY A 1 104 ? 7.865 -0.758 -28.045 1.00 91.31 104 GLY A O 1
ATOM 813 N N . PHE A 1 105 ? 10.075 -0.840 -28.445 1.00 93.50 105 PHE A N 1
ATOM 814 C CA . PHE A 1 105 ? 9.984 -0.806 -29.907 1.00 93.50 105 PHE A CA 1
ATOM 815 C C . PHE A 1 105 ? 9.988 -2.229 -30.489 1.00 93.50 105 PHE A C 1
ATOM 817 O O . PHE A 1 105 ? 10.926 -2.983 -30.255 1.00 93.50 105 PHE A O 1
ATOM 824 N N . GLU A 1 106 ? 8.959 -2.570 -31.270 1.00 93.94 106 GLU A N 1
ATOM 825 C CA . GLU A 1 106 ? 8.730 -3.909 -31.850 1.00 93.94 106 GLU A CA 1
ATOM 826 C C . GLU A 1 106 ? 9.089 -3.965 -33.352 1.00 93.94 106 GLU A C 1
ATOM 828 O O . GLU A 1 106 ? 8.469 -4.678 -34.130 1.00 93.94 106 GLU A O 1
ATOM 833 N N . GLY A 1 107 ? 10.070 -3.169 -33.795 1.00 92.62 107 GLY A N 1
ATOM 834 C CA . GLY A 1 107 ? 10.595 -3.255 -35.168 1.00 92.62 107 GLY A CA 1
ATOM 835 C C . GLY A 1 107 ? 9.722 -2.626 -36.261 1.00 92.62 107 GLY A C 1
ATOM 836 O O . GLY A 1 107 ? 9.972 -2.861 -37.434 1.00 92.62 107 GLY A O 1
ATOM 837 N N . GLY A 1 108 ? 8.721 -1.819 -35.895 1.00 93.56 108 GLY A N 1
ATOM 838 C CA . GLY A 1 108 ? 7.806 -1.144 -36.832 1.00 93.56 108 GLY A CA 1
ATOM 839 C C . GLY A 1 108 ? 6.350 -1.587 -36.691 1.00 93.56 108 GLY A C 1
ATOM 840 O O . GLY A 1 108 ? 5.444 -0.869 -37.107 1.00 93.56 108 GLY A O 1
ATOM 841 N N . GLN A 1 109 ? 6.111 -2.711 -36.012 1.00 96.19 109 GLN A N 1
ATOM 842 C CA . GLN A 1 109 ? 4.772 -3.127 -35.606 1.00 96.19 109 GLN A CA 1
ATOM 843 C C . GLN A 1 109 ? 4.131 -2.105 -34.650 1.00 96.19 109 GLN A C 1
ATOM 845 O O . GLN A 1 109 ? 4.819 -1.430 -33.875 1.00 96.19 109 GLN A O 1
ATOM 850 N N . THR A 1 110 ? 2.795 -2.016 -34.649 1.00 95.38 110 THR A N 1
ATOM 851 C CA . THR A 1 110 ? 2.064 -1.297 -33.594 1.00 95.38 110 THR A CA 1
ATOM 852 C C . THR A 1 110 ? 2.416 -1.917 -32.240 1.00 95.38 110 THR A C 1
ATOM 854 O O . THR A 1 110 ? 2.121 -3.089 -32.044 1.00 95.38 110 THR A O 1
ATOM 857 N N . PRO A 1 111 ? 3.029 -1.189 -31.291 1.00 94.62 111 PRO A N 1
ATOM 858 C CA . PRO A 1 111 ? 3.547 -1.816 -30.080 1.00 94.62 111 PRO A CA 1
ATOM 859 C C . PRO A 1 111 ? 2.413 -2.347 -29.200 1.00 94.62 111 PRO A C 1
ATOM 861 O O . PRO A 1 111 ? 1.355 -1.712 -29.111 1.00 94.62 111 PRO A O 1
ATOM 864 N N . MET A 1 112 ? 2.650 -3.439 -28.472 1.00 94.62 112 MET A N 1
ATOM 865 C CA . MET A 1 112 ? 1.651 -4.118 -27.632 1.00 94.62 112 MET A CA 1
ATOM 866 C C . MET A 1 112 ? 0.898 -3.169 -26.685 1.00 94.62 112 MET A C 1
ATOM 868 O O . MET A 1 112 ? -0.323 -3.247 -26.564 1.00 94.62 112 MET A O 1
ATOM 872 N N . ARG A 1 113 ? 1.599 -2.193 -26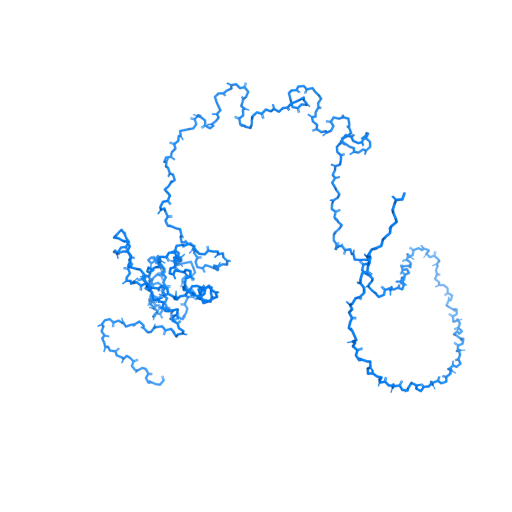.090 1.00 93.31 113 ARG A N 1
ATOM 873 C CA . ARG A 1 113 ? 1.006 -1.164 -25.207 1.00 93.31 113 ARG A CA 1
ATOM 874 C C . ARG A 1 113 ? -0.077 -0.294 -25.863 1.00 93.31 113 ARG A C 1
ATOM 876 O O . ARG A 1 113 ? -0.779 0.421 -25.159 1.00 93.31 113 ARG A O 1
ATOM 883 N N . ARG A 1 114 ? -0.134 -0.267 -27.198 1.00 93.81 114 ARG A N 1
ATOM 884 C CA . ARG A 1 114 ? -1.169 0.420 -27.986 1.00 93.81 114 ARG A CA 1
ATOM 885 C C . ARG A 1 114 ? -2.250 -0.534 -28.487 1.00 93.81 114 ARG A C 1
ATOM 887 O O . ARG A 1 114 ? -3.349 -0.073 -28.747 1.00 93.81 114 ARG A O 1
ATOM 894 N N . ARG A 1 115 ? -1.932 -1.822 -28.648 1.00 95.38 115 ARG A N 1
ATOM 895 C CA . ARG A 1 115 ? -2.883 -2.846 -29.109 1.00 95.38 115 ARG A CA 1
ATOM 896 C C . ARG A 1 115 ? -3.924 -3.167 -28.054 1.00 95.38 115 ARG A C 1
ATOM 898 O O . ARG A 1 115 ? -5.098 -3.291 -28.368 1.00 95.38 115 ARG A O 1
ATOM 905 N N . LEU A 1 116 ? -3.473 -3.329 -26.811 1.00 94.31 116 LEU A N 1
ATOM 906 C CA . LEU A 1 116 ? -4.364 -3.645 -25.704 1.00 94.31 116 LEU A CA 1
ATOM 907 C C . LEU A 1 116 ? -5.175 -2.397 -25.315 1.00 94.31 116 LEU A C 1
ATOM 909 O O . LEU A 1 116 ? -4.593 -1.312 -25.194 1.00 94.31 116 LEU A O 1
ATOM 913 N N . PRO A 1 117 ? -6.496 -2.527 -25.093 1.00 96.00 117 PRO A N 1
ATOM 914 C CA . PRO A 1 117 ? -7.322 -1.403 -24.682 1.00 96.00 117 PRO A CA 1
ATOM 915 C C . PRO A 1 117 ? -6.931 -0.930 -23.279 1.00 96.00 117 PRO A C 1
ATOM 917 O O . PRO A 1 117 ? -6.539 -1.712 -22.409 1.00 96.00 117 PRO A O 1
ATOM 920 N N . LYS A 1 118 ? -7.081 0.372 -23.026 1.00 95.56 118 LYS A N 1
ATOM 921 C CA . LYS A 1 118 ? -6.937 0.927 -21.676 1.00 95.56 118 LYS A CA 1
ATOM 922 C C . LYS A 1 118 ? -8.188 0.573 -20.872 1.00 95.56 118 LYS A C 1
ATOM 924 O O . LYS A 1 118 ? -9.284 0.977 -21.245 1.00 95.56 118 LYS A O 1
ATOM 929 N N . ARG A 1 119 ? -8.033 -0.164 -19.769 1.00 95.94 119 ARG A N 1
ATOM 930 C CA . ARG A 1 119 ? -9.146 -0.549 -18.890 1.00 95.94 119 ARG A CA 1
ATOM 931 C C . ARG A 1 119 ? -9.096 0.222 -17.571 1.00 95.94 119 ARG A C 1
ATOM 933 O O . ARG A 1 119 ? -8.127 0.106 -16.825 1.00 95.94 119 ARG A O 1
ATOM 940 N N . GLY A 1 120 ? -10.178 0.944 -17.274 1.00 95.88 120 GLY A N 1
ATOM 941 C CA . GLY A 1 120 ? -10.379 1.652 -16.007 1.00 95.88 120 GLY A CA 1
ATOM 942 C C . GLY A 1 120 ? -9.411 2.818 -15.771 1.00 95.88 120 GLY A C 1
ATOM 943 O O . GLY A 1 120 ? -8.750 3.306 -16.685 1.00 95.88 120 GLY A O 1
ATOM 944 N N . PHE A 1 121 ? -9.337 3.268 -14.518 1.00 96.12 121 PHE A N 1
ATOM 945 C CA . PHE A 1 121 ? -8.408 4.300 -14.054 1.00 96.12 121 PHE A CA 1
ATOM 946 C C . PHE A 1 121 ? -7.965 4.010 -12.613 1.00 96.12 121 PHE A C 1
ATOM 948 O O . PHE A 1 121 ? -8.613 3.252 -11.889 1.00 96.12 121 PHE A O 1
ATOM 955 N N . LYS A 1 122 ? -6.860 4.623 -12.172 1.00 95.50 122 LYS A N 1
ATOM 956 C CA . LYS A 1 122 ? -6.396 4.532 -10.782 1.00 95.50 122 LYS A CA 1
ATOM 957 C C . LYS A 1 122 ? -7.022 5.655 -9.957 1.00 95.50 122 LYS A C 1
ATOM 959 O O . LYS A 1 122 ? -6.729 6.821 -10.197 1.00 95.50 122 LYS A O 1
ATOM 964 N N . ASN A 1 123 ? -7.843 5.310 -8.969 1.00 95.75 123 ASN A N 1
ATOM 965 C CA . ASN A 1 123 ? -8.447 6.287 -8.065 1.00 95.75 123 ASN A CA 1
ATOM 966 C C . ASN A 1 123 ? -7.383 6.891 -7.113 1.00 95.75 123 ASN A C 1
ATOM 968 O O . ASN A 1 123 ? -6.813 6.143 -6.318 1.00 95.75 123 ASN A O 1
ATOM 972 N N . PRO A 1 124 ? -7.114 8.212 -7.141 1.00 94.19 124 PRO A N 1
ATOM 973 C CA . PRO A 1 124 ? -6.132 8.844 -6.252 1.00 94.19 124 PRO A CA 1
ATOM 974 C C . PRO A 1 124 ? -6.611 8.953 -4.797 1.00 94.19 124 PRO A C 1
ATOM 976 O O . PRO A 1 124 ? -5.791 9.070 -3.888 1.00 94.19 124 PRO A O 1
ATOM 979 N N . PHE A 1 125 ? -7.924 8.887 -4.566 1.00 93.19 125 PHE A N 1
ATOM 980 C CA . PHE A 1 125 ? -8.547 9.011 -3.246 1.00 93.19 125 PHE A CA 1
ATOM 981 C C . PHE A 1 125 ? -8.840 7.652 -2.593 1.00 93.19 125 PHE A C 1
ATOM 983 O O . PHE A 1 125 ? -9.592 7.576 -1.621 1.00 93.19 125 PHE A O 1
ATOM 990 N N . SER A 1 126 ? -8.287 6.560 -3.129 1.00 93.00 126 SER A N 1
ATOM 991 C CA . SER A 1 126 ? -8.461 5.231 -2.545 1.00 93.00 126 SER A CA 1
ATOM 992 C C . SER A 1 126 ? -7.745 5.133 -1.197 1.00 93.00 126 SER A C 1
ATOM 994 O O . SER A 1 126 ? -6.532 5.337 -1.125 1.00 93.00 126 SER A O 1
ATOM 996 N N . LEU A 1 127 ? -8.479 4.755 -0.154 1.00 91.12 127 LEU A N 1
ATOM 997 C CA . LEU A 1 127 ? -7.909 4.466 1.160 1.00 91.12 127 LEU A CA 1
ATOM 998 C C . LEU A 1 127 ? -7.334 3.051 1.174 1.00 91.12 127 LEU A C 1
ATOM 1000 O O . LEU A 1 127 ? -7.993 2.113 0.719 1.00 91.12 127 LEU A O 1
ATOM 1004 N N . THR A 1 128 ? -6.116 2.897 1.690 1.00 89.62 128 THR A N 1
ATOM 1005 C CA . THR A 1 128 ? -5.430 1.599 1.765 1.00 89.62 128 THR A CA 1
ATOM 1006 C C . THR A 1 128 ? -5.165 1.230 3.217 1.00 89.62 128 THR A C 1
ATOM 1008 O O . THR A 1 128 ? -4.433 1.927 3.921 1.00 89.62 128 THR A O 1
ATOM 1011 N N . PHE A 1 129 ? -5.725 0.099 3.639 1.00 90.12 129 PHE A N 1
ATOM 1012 C CA . PHE A 1 129 ? -5.579 -0.432 4.989 1.00 90.12 129 PHE A CA 1
ATOM 1013 C C . PHE A 1 129 ? -4.749 -1.723 4.935 1.00 90.12 129 PHE A C 1
ATOM 1015 O O . PHE A 1 129 ? -5.203 -2.670 4.291 1.00 90.12 129 PHE A O 1
ATOM 1022 N N . PRO A 1 130 ? -3.544 -1.780 5.534 1.00 88.50 130 PRO A N 1
ATOM 1023 C CA . PRO A 1 130 ? -2.830 -3.032 5.748 1.00 88.50 130 PRO A CA 1
ATOM 1024 C C . PRO A 1 130 ? -3.606 -3.988 6.661 1.00 88.50 130 PRO A C 1
ATOM 1026 O O . PRO A 1 130 ? -4.324 -3.562 7.572 1.00 88.50 130 PRO A O 1
ATOM 1029 N N . ASP A 1 131 ? -3.392 -5.279 6.427 1.00 86.25 131 ASP A N 1
ATOM 1030 C CA . ASP A 1 131 ? -3.908 -6.356 7.263 1.00 86.25 131 ASP A CA 1
ATOM 1031 C C . ASP A 1 131 ? -3.020 -6.566 8.508 1.00 86.25 131 ASP A C 1
ATOM 1033 O O . ASP A 1 131 ? -1.816 -6.306 8.487 1.00 86.25 131 ASP A O 1
ATOM 1037 N N . VAL A 1 132 ? -3.626 -7.040 9.600 1.00 71.88 132 VAL A N 1
ATOM 1038 C CA . VAL A 1 132 ? -3.109 -6.993 10.991 1.00 71.88 132 VAL A CA 1
ATOM 1039 C C . VAL A 1 132 ? -1.853 -7.845 11.273 1.00 71.88 132 VAL A C 1
ATOM 1041 O O . VAL A 1 132 ? -1.241 -7.688 12.322 1.00 71.88 132 VAL A O 1
ATOM 1044 N N . GLY A 1 133 ? -1.395 -8.692 10.346 1.00 57.62 133 GLY A N 1
ATOM 1045 C CA . GLY A 1 133 ? -0.414 -9.756 10.630 1.00 57.62 133 GLY A CA 1
ATOM 1046 C C . GLY A 1 133 ? 0.969 -9.340 11.165 1.00 57.62 133 GLY A C 1
ATOM 1047 O O . GLY A 1 133 ? 1.618 -10.170 11.783 1.00 57.62 133 GLY A O 1
ATOM 1048 N N . ALA A 1 134 ? 1.423 -8.102 10.936 1.00 55.12 134 ALA A N 1
ATOM 1049 C CA . ALA A 1 134 ? 2.551 -7.441 11.618 1.00 55.12 134 ALA A CA 1
ATOM 1050 C C . ALA A 1 134 ? 2.840 -6.122 10.893 1.00 55.12 134 ALA A C 1
ATOM 1052 O O . ALA A 1 134 ? 3.442 -6.090 9.812 1.00 55.12 134 ALA A O 1
ATOM 1053 N N . VAL A 1 135 ? 2.400 -5.005 11.463 1.00 67.00 135 VAL A N 1
ATOM 1054 C CA . VAL A 1 135 ? 2.519 -3.700 10.808 1.00 67.00 135 VAL A CA 1
ATOM 1055 C C . VAL A 1 135 ? 3.887 -3.077 11.107 1.00 67.00 135 VAL A C 1
ATOM 1057 O O . VAL A 1 135 ? 4.015 -2.163 11.908 1.00 67.00 135 VAL A O 1
ATOM 1060 N N . GLY A 1 136 ? 4.938 -3.582 10.453 1.00 70.19 136 GLY A N 1
ATOM 1061 C CA . GLY A 1 136 ? 6.306 -3.044 10.581 1.00 70.19 136 GLY A CA 1
ATOM 1062 C C . GLY A 1 136 ? 6.604 -1.829 9.689 1.00 70.19 136 GLY A C 1
ATOM 1063 O O . GLY A 1 136 ? 7.683 -1.246 9.760 1.00 70.19 136 GLY A O 1
ATOM 1064 N N . LYS A 1 137 ? 5.671 -1.450 8.806 1.00 81.44 137 LYS A N 1
ATOM 1065 C CA . LYS A 1 137 ? 5.814 -0.329 7.860 1.00 81.44 137 LYS A CA 1
ATOM 1066 C C . LYS A 1 137 ? 4.881 0.822 8.219 1.00 81.44 137 LYS A C 1
ATOM 1068 O O . LYS A 1 137 ? 3.964 0.687 9.018 1.00 81.44 137 LYS A O 1
ATOM 1073 N N . GLN A 1 138 ? 5.104 1.963 7.570 1.00 86.75 138 GLN A N 1
ATOM 1074 C CA . GLN A 1 138 ? 4.279 3.153 7.733 1.00 86.75 138 GLN A CA 1
ATOM 1075 C C . GLN A 1 138 ? 2.799 2.871 7.433 1.00 86.75 138 GLN A C 1
ATOM 1077 O O . GLN A 1 138 ? 2.431 2.520 6.308 1.00 86.75 138 GLN A O 1
ATOM 1082 N N . ILE A 1 139 ? 1.955 3.105 8.436 1.00 91.06 139 ILE A N 1
ATOM 1083 C CA . ILE A 1 139 ? 0.498 3.074 8.311 1.00 91.06 139 ILE A CA 1
ATOM 1084 C C . ILE A 1 139 ? 0.046 4.379 7.660 1.00 91.06 139 ILE A C 1
ATOM 1086 O O . ILE A 1 139 ? 0.429 5.460 8.108 1.00 91.06 139 ILE A O 1
ATOM 1090 N N . LYS A 1 140 ? -0.732 4.282 6.577 1.00 88.94 140 LYS A N 1
ATOM 1091 C CA . LYS A 1 140 ? -1.249 5.459 5.861 1.00 88.94 140 LYS A CA 1
ATOM 1092 C C . LYS A 1 140 ? -2.607 5.890 6.396 1.00 88.94 140 LYS A C 1
ATOM 1094 O O . LYS A 1 140 ? -2.713 6.973 6.958 1.00 88.94 140 LYS A O 1
ATOM 1099 N N . ASP A 1 141 ? -3.619 5.046 6.203 1.00 90.75 141 ASP A N 1
ATOM 1100 C CA . ASP A 1 141 ? -5.015 5.408 6.473 1.00 90.75 141 ASP A CA 1
ATOM 1101 C C . ASP A 1 141 ? -5.611 4.653 7.674 1.00 90.75 141 ASP A C 1
ATOM 1103 O O . ASP A 1 141 ? -6.671 5.030 8.162 1.00 90.75 141 ASP A O 1
ATOM 1107 N N . GLY A 1 142 ? -4.941 3.604 8.165 1.00 91.62 142 GLY A N 1
ATOM 1108 C CA . GLY A 1 142 ? -5.371 2.819 9.322 1.00 91.62 142 GLY A CA 1
ATOM 1109 C C . GLY A 1 142 ? -5.082 1.332 9.154 1.00 91.62 142 GLY A C 1
ATOM 1110 O O . GLY A 1 142 ? -4.242 0.959 8.341 1.00 91.62 142 GLY A O 1
ATOM 1111 N N . VAL A 1 143 ? -5.807 0.483 9.876 1.00 92.88 143 VAL A N 1
ATOM 1112 C CA . VAL A 1 143 ? -5.636 -0.981 9.844 1.00 92.88 143 VAL A CA 1
ATOM 1113 C C . VAL A 1 143 ? -6.967 -1.664 9.528 1.00 92.88 143 VAL A C 1
ATOM 1115 O O . VAL A 1 143 ? -8.032 -1.122 9.842 1.00 92.88 143 VAL A O 1
ATOM 1118 N N . ARG A 1 144 ? -6.922 -2.832 8.876 1.00 93.75 144 ARG A N 1
ATOM 1119 C CA . ARG A 1 144 ? -8.096 -3.673 8.609 1.00 93.75 144 ARG A CA 1
ATOM 1120 C C . ARG A 1 144 ? -7.968 -5.035 9.292 1.00 93.75 144 ARG A C 1
ATOM 1122 O O . ARG A 1 144 ? -7.050 -5.793 8.995 1.00 93.75 144 ARG A O 1
ATOM 1129 N N . LEU A 1 145 ? -8.933 -5.373 10.145 1.00 92.94 145 LEU A N 1
ATOM 1130 C CA . LEU A 1 145 ? -9.033 -6.686 10.784 1.00 92.94 145 LEU A CA 1
ATOM 1131 C C . LEU A 1 145 ? -9.632 -7.718 9.815 1.00 92.94 145 LEU A C 1
ATOM 1133 O O . LEU A 1 145 ? -10.734 -7.533 9.280 1.00 92.94 145 LEU A O 1
ATOM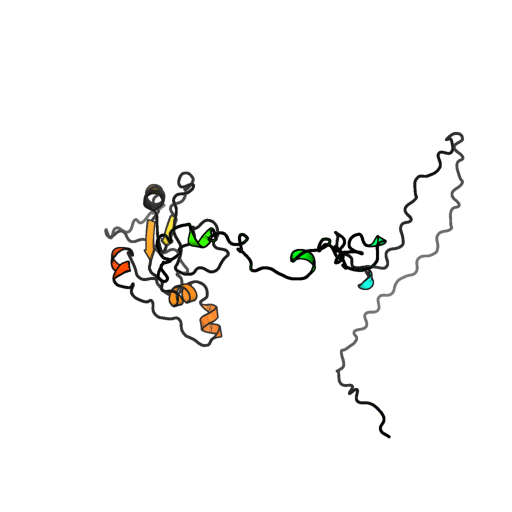 1137 N N . MET A 1 146 ? -8.911 -8.820 9.613 1.00 93.12 146 MET A N 1
ATOM 1138 C CA . MET A 1 146 ? -9.342 -9.956 8.798 1.00 93.12 146 MET A CA 1
ATOM 1139 C C . MET A 1 146 ? -9.478 -11.223 9.642 1.00 93.12 146 MET A C 1
ATOM 1141 O O . MET A 1 146 ? -8.665 -11.460 10.525 1.00 93.12 146 MET A O 1
ATOM 1145 N N . GLY A 1 147 ? -10.446 -12.078 9.307 1.00 90.56 147 GLY A N 1
ATOM 1146 C CA . GLY A 1 147 ? -10.702 -13.347 10.002 1.00 90.56 147 GLY A CA 1
ATOM 1147 C C . GLY A 1 147 ? -9.800 -14.494 9.537 1.00 90.56 147 GLY A C 1
ATOM 1148 O O . GLY A 1 147 ? -10.284 -15.597 9.288 1.00 90.56 147 GLY A O 1
ATOM 1149 N N . ARG A 1 148 ? -8.506 -14.236 9.310 1.00 90.44 148 ARG A N 1
ATOM 1150 C CA . ARG A 1 148 ? -7.538 -15.298 8.985 1.00 90.44 148 ARG A CA 1
ATOM 1151 C C . ARG A 1 148 ? -7.119 -15.963 10.296 1.00 90.44 148 ARG A C 1
ATOM 1153 O O . ARG A 1 148 ? -6.534 -15.294 11.135 1.00 90.44 148 ARG A O 1
ATOM 1160 N N . GLY A 1 149 ? -7.416 -17.252 10.460 1.00 90.19 149 GLY A N 1
ATOM 1161 C CA . GLY A 1 149 ? -7.113 -17.974 11.702 1.00 90.19 149 GLY A CA 1
ATOM 1162 C C . GLY A 1 149 ? -8.033 -17.616 12.873 1.00 90.19 149 GLY A C 1
ATOM 1163 O O . GLY A 1 149 ? -7.620 -17.743 14.018 1.00 90.19 149 GLY A O 1
ATOM 1164 N N . SER A 1 150 ? -9.266 -17.180 12.593 1.00 89.50 150 SER A N 1
ATOM 1165 C CA . SER A 1 150 ? -10.267 -16.832 13.612 1.00 89.50 150 SER A CA 1
ATOM 1166 C C . SER A 1 150 ? -10.590 -17.969 14.588 1.00 89.50 150 SER A C 1
ATOM 1168 O O . SER A 1 150 ? -11.033 -17.707 15.692 1.00 89.50 150 SER A O 1
ATOM 1170 N N . GLU A 1 151 ? -10.349 -19.216 14.190 1.00 91.31 151 GLU A N 1
ATOM 1171 C CA . GLU A 1 151 ? -10.604 -20.429 14.981 1.00 91.31 151 GLU A CA 1
ATOM 1172 C C . GLU A 1 151 ? -9.708 -20.558 16.221 1.00 91.31 151 GLU A C 1
ATOM 1174 O O . GLU A 1 151 ? -10.046 -21.286 17.142 1.00 91.31 151 GLU A O 1
ATOM 1179 N N . LYS A 1 152 ? -8.562 -19.869 16.254 1.00 92.88 152 LYS A N 1
ATOM 1180 C CA . LYS A 1 152 ? -7.563 -19.987 17.333 1.00 92.88 152 LYS A CA 1
ATOM 1181 C C . LYS A 1 152 ? -7.677 -18.878 18.383 1.00 92.88 152 LYS A C 1
ATOM 1183 O O . LYS A 1 152 ? -6.741 -18.654 19.145 1.00 92.88 152 LYS A O 1
ATOM 1188 N N . ILE A 1 153 ? -8.760 -18.106 18.349 1.00 89.38 153 ILE A N 1
ATOM 1189 C CA . ILE A 1 153 ? -8.963 -16.978 19.257 1.00 89.38 153 ILE A CA 1
ATOM 1190 C C . ILE A 1 153 ? -9.662 -17.497 20.510 1.00 89.38 153 ILE A C 1
ATOM 1192 O O . ILE A 1 153 ? -10.861 -17.754 20.504 1.00 89.38 153 ILE A O 1
ATOM 1196 N N . GLU A 1 154 ? -8.890 -17.641 21.581 1.00 92.38 154 GLU A N 1
ATOM 1197 C CA . GLU A 1 154 ? -9.379 -18.134 22.875 1.00 92.38 154 GLU A CA 1
ATOM 1198 C C . GLU A 1 154 ? -9.705 -16.996 23.848 1.00 92.38 154 GLU A C 1
ATOM 1200 O O . GLU A 1 154 ? -10.581 -17.125 24.695 1.00 92.38 154 GLU A O 1
ATOM 1205 N N . TRP A 1 155 ? -9.014 -15.861 23.721 1.00 91.19 155 TRP A N 1
ATOM 1206 C CA . TRP A 1 155 ? -9.127 -14.747 24.660 1.00 91.19 155 TRP A CA 1
ATOM 1207 C C . TRP A 1 155 ? -10.154 -13.709 24.192 1.00 91.19 155 TRP A C 1
ATOM 1209 O O . TRP A 1 155 ? -10.152 -13.350 23.009 1.00 91.19 155 TRP A O 1
ATOM 1219 N N . PRO A 1 156 ? -10.982 -13.156 25.099 1.00 90.38 156 PRO A N 1
ATOM 1220 C CA . PRO A 1 156 ? -11.887 -12.063 24.765 1.00 90.38 156 PRO A CA 1
ATOM 1221 C C . PRO A 1 156 ? -11.073 -10.796 24.480 1.00 90.38 156 PRO A C 1
ATOM 1223 O O . PRO A 1 156 ? -10.441 -10.216 25.364 1.00 90.38 156 PRO A O 1
ATOM 1226 N N . LEU A 1 157 ? -11.049 -10.375 23.212 1.00 87.94 157 LEU A N 1
ATOM 1227 C CA . LEU A 1 157 ? -10.270 -9.221 22.763 1.00 87.94 157 LEU A CA 1
ATOM 1228 C C . LEU A 1 157 ? -11.145 -7.996 22.517 1.00 87.94 157 LEU A C 1
ATOM 1230 O O . LEU A 1 157 ? -12.200 -8.054 21.889 1.00 87.94 157 LEU A O 1
ATOM 1234 N N . HIS A 1 158 ? -10.630 -6.855 22.952 1.00 88.81 158 HIS A N 1
ATOM 1235 C CA . HIS A 1 158 ? -11.273 -5.556 22.871 1.00 88.81 158 HIS A CA 1
ATOM 1236 C C . HIS A 1 158 ? -10.475 -4.648 21.927 1.00 88.81 158 HIS A C 1
ATOM 1238 O O . HIS A 1 158 ? -9.397 -4.173 22.281 1.00 88.81 158 HIS A O 1
ATOM 1244 N N . LEU A 1 159 ? -10.969 -4.444 20.701 1.00 88.44 159 LEU A N 1
ATOM 1245 C CA . LEU A 1 159 ? -10.183 -3.861 19.607 1.00 88.44 159 LEU A CA 1
ATOM 1246 C C . LEU A 1 159 ? -10.814 -2.591 19.022 1.00 88.44 159 LEU A C 1
ATOM 1248 O O . LEU A 1 159 ? -11.986 -2.565 18.649 1.00 88.44 159 LEU A O 1
ATOM 1252 N N . GLU A 1 160 ? -9.988 -1.563 18.831 1.00 89.94 160 GLU A N 1
ATOM 1253 C CA . GLU A 1 160 ? -10.313 -0.382 18.027 1.00 89.94 160 GLU A CA 1
ATOM 1254 C C . GLU A 1 160 ? -9.559 -0.438 16.697 1.00 89.94 160 GLU A C 1
ATOM 1256 O O . GLU A 1 160 ? -8.328 -0.423 16.649 1.00 89.94 160 GLU A O 1
ATOM 1261 N N . VAL A 1 161 ? -10.298 -0.523 15.590 1.00 92.19 161 VAL A N 1
ATOM 1262 C CA . VAL A 1 161 ? -9.710 -0.731 14.258 1.00 92.19 161 VAL A CA 1
ATOM 1263 C C . VAL A 1 161 ? -10.387 0.182 13.242 1.00 92.19 161 VAL A C 1
ATOM 1265 O O . VAL A 1 161 ? -11.546 0.544 13.390 1.00 92.19 161 VAL A O 1
ATOM 1268 N N . SER A 1 162 ? -9.707 0.566 12.161 1.00 93.75 162 SER A N 1
ATOM 1269 C CA . SER A 1 162 ? -10.326 1.426 11.138 1.00 93.75 162 SER A CA 1
ATOM 1270 C C . SER A 1 162 ? -11.354 0.686 10.279 1.00 93.75 162 SER A C 1
ATOM 1272 O O . SER A 1 162 ? -12.345 1.269 9.830 1.00 93.75 162 SER A O 1
ATOM 1274 N N . ARG A 1 163 ? -11.115 -0.604 10.016 1.00 94.19 163 ARG A N 1
ATOM 1275 C CA . ARG A 1 163 ? -11.992 -1.482 9.232 1.00 94.19 163 ARG A CA 1
ATOM 1276 C C . ARG A 1 163 ? -11.976 -2.901 9.777 1.00 94.19 163 ARG A C 1
ATOM 1278 O O . ARG A 1 163 ? -10.957 -3.368 10.272 1.00 94.19 163 ARG A O 1
ATOM 1285 N N . VAL A 1 164 ? -13.090 -3.602 9.596 1.00 94.62 164 VAL A N 1
ATOM 1286 C CA . VAL A 1 164 ? -13.283 -4.973 10.073 1.00 94.62 164 VAL A CA 1
ATOM 1287 C C . VAL A 1 164 ? -14.079 -5.755 9.033 1.00 94.62 164 VAL A C 1
ATOM 1289 O O . VAL A 1 164 ? -14.963 -5.201 8.378 1.00 94.62 164 VAL A O 1
ATOM 1292 N N . THR A 1 165 ? -13.728 -7.023 8.837 1.00 95.00 165 THR A N 1
ATOM 1293 C CA . THR A 1 165 ? -14.529 -7.968 8.042 1.00 95.00 165 THR A CA 1
ATOM 1294 C C . THR A 1 165 ? -15.581 -8.644 8.912 1.00 95.00 165 THR A C 1
ATOM 1296 O O . THR A 1 165 ? -15.313 -8.899 10.079 1.00 95.00 165 THR A O 1
ATOM 1299 N N . VAL A 1 166 ? -16.741 -8.971 8.337 1.00 95.00 166 VAL A N 1
ATOM 1300 C CA . VAL A 1 166 ? -17.874 -9.590 9.053 1.00 95.00 166 VAL A CA 1
ATOM 1301 C C . VAL A 1 166 ? -17.430 -10.840 9.819 1.00 95.00 166 VAL A C 1
ATOM 1303 O O . VAL A 1 166 ? -17.503 -10.852 11.039 1.00 95.00 166 VAL A O 1
ATOM 1306 N N . LYS A 1 167 ? -16.774 -11.782 9.127 1.00 95.25 167 LYS A N 1
ATOM 1307 C CA . LYS A 1 167 ? -16.199 -12.995 9.731 1.00 95.25 167 LYS A CA 1
ATOM 1308 C C . LYS A 1 167 ? -15.284 -12.720 10.934 1.00 95.25 167 LYS A C 1
ATOM 1310 O O . LYS A 1 167 ? -15.264 -13.483 11.888 1.00 95.25 167 LYS A O 1
ATOM 1315 N N . ALA A 1 168 ? -14.470 -11.663 10.872 1.00 94.25 168 ALA A N 1
ATOM 1316 C CA . ALA A 1 168 ? -13.565 -11.329 11.972 1.00 94.25 168 ALA A CA 1
ATOM 1317 C C . ALA A 1 168 ? -14.313 -10.755 13.175 1.00 94.25 168 ALA A C 1
ATOM 1319 O O . ALA A 1 168 ? -13.930 -11.021 14.306 1.00 94.25 168 ALA A O 1
ATOM 1320 N N . LYS A 1 169 ? -15.353 -9.956 12.917 1.00 94.62 169 LYS A N 1
ATOM 1321 C CA . LYS A 1 169 ? -16.199 -9.378 13.958 1.00 94.62 169 LYS A CA 1
ATOM 1322 C C . LYS A 1 169 ? -16.947 -10.482 14.706 1.00 94.62 169 LYS A C 1
ATOM 1324 O O . LYS A 1 169 ? -16.801 -10.574 15.914 1.00 94.62 169 LYS A O 1
ATOM 1329 N N . GLU A 1 170 ? -17.628 -11.355 13.965 1.00 94.44 170 GLU A N 1
ATOM 1330 C CA . GLU A 1 170 ? -18.375 -12.494 14.514 1.00 94.44 170 GLU A CA 1
ATOM 1331 C C . GLU A 1 170 ? -17.486 -13.398 15.371 1.00 94.44 170 GLU A C 1
ATOM 1333 O O . GLU A 1 170 ? -17.871 -13.774 16.467 1.00 94.44 170 GLU A O 1
ATOM 1338 N N . ALA A 1 171 ? -16.270 -13.703 14.908 1.00 94.44 171 ALA A N 1
ATOM 1339 C CA . ALA A 1 171 ? -15.348 -14.543 15.664 1.00 94.44 171 ALA A CA 1
ATOM 1340 C C . ALA A 1 171 ? -14.899 -13.907 16.986 1.00 94.44 171 ALA A C 1
ATOM 1342 O O . ALA A 1 171 ? -14.825 -14.596 17.995 1.00 94.44 171 ALA A O 1
ATOM 1343 N N . VAL A 1 172 ? -14.602 -12.603 16.991 1.00 93.50 172 VAL A N 1
ATOM 1344 C CA . VAL A 1 172 ? -14.197 -11.908 18.223 1.00 93.50 172 VAL A CA 1
ATOM 1345 C C . VAL A 1 172 ? -15.374 -11.791 19.191 1.00 93.50 172 VAL A C 1
ATOM 1347 O O . VAL A 1 172 ? -15.186 -11.979 20.389 1.00 93.50 172 VAL A O 1
ATOM 1350 N N . GLU A 1 173 ? -16.576 -11.516 18.683 1.00 92.19 173 GLU A N 1
ATOM 1351 C CA . GLU A 1 173 ? -17.796 -11.438 19.495 1.00 92.19 173 GLU A CA 1
ATOM 1352 C C . GLU A 1 173 ? -18.201 -12.812 20.052 1.00 92.19 173 GLU A C 1
ATOM 1354 O O . GLU A 1 173 ? -18.624 -12.894 21.201 1.00 92.19 173 GLU A O 1
ATOM 1359 N N . ALA A 1 174 ? -17.984 -13.901 19.307 1.00 93.75 174 ALA A N 1
ATOM 1360 C CA . ALA A 1 174 ? -18.235 -15.265 19.777 1.00 93.75 174 ALA A CA 1
ATOM 1361 C C . ALA A 1 174 ? -17.364 -15.653 20.984 1.00 93.75 174 ALA A C 1
ATOM 1363 O O . ALA A 1 174 ? -17.833 -16.349 21.880 1.00 93.75 174 ALA A O 1
ATOM 1364 N N . THR A 1 175 ? -16.118 -15.173 21.043 1.00 93.50 175 THR A N 1
ATOM 1365 C CA . THR A 1 175 ? -15.229 -15.354 22.206 1.00 93.50 175 THR A CA 1
ATOM 1366 C C . THR A 1 175 ? -15.600 -14.429 23.383 1.00 93.50 175 THR A C 1
ATOM 1368 O O . THR A 1 175 ? -15.000 -14.520 24.450 1.00 93.50 175 THR A O 1
ATOM 1371 N N . GLY A 1 176 ? -16.563 -13.514 23.217 1.00 90.12 176 GLY A N 1
ATOM 1372 C CA . GLY A 1 176 ? -16.927 -12.503 24.222 1.00 90.12 176 GLY A CA 1
ATOM 1373 C C . GLY A 1 176 ? -16.087 -11.220 24.156 1.00 90.12 176 GLY A C 1
ATOM 1374 O O . GLY A 1 176 ? -16.065 -10.430 25.098 1.00 90.12 176 GLY A O 1
ATOM 1375 N N . GLY A 1 177 ? -15.365 -11.004 23.055 1.00 90.12 177 GLY A N 1
ATOM 1376 C CA . GLY A 1 177 ? -14.670 -9.754 22.764 1.00 90.12 177 GLY A CA 1
ATOM 1377 C C . GLY A 1 177 ? -15.584 -8.689 22.149 1.00 90.12 177 GLY A C 1
ATOM 1378 O O . GLY A 1 177 ? -16.769 -8.898 21.913 1.00 90.12 177 GLY A O 1
ATOM 1379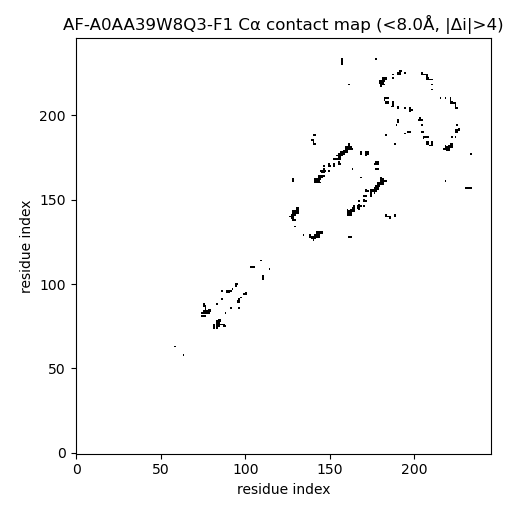 N N . SER A 1 178 ? -15.018 -7.521 21.841 1.00 90.56 178 SER A N 1
ATOM 1380 C CA . SER A 1 178 ? -15.744 -6.441 21.160 1.00 90.56 178 SER A CA 1
ATOM 1381 C C . SER A 1 178 ? -14.831 -5.685 20.204 1.00 90.56 178 SER A C 1
ATOM 1383 O O . SER A 1 178 ? -13.643 -5.485 20.475 1.00 90.56 178 SER A O 1
ATOM 1385 N N . VAL A 1 179 ? -15.378 -5.280 19.055 1.00 92.00 179 VAL A N 1
ATOM 1386 C CA . VAL A 1 179 ? -14.625 -4.603 17.995 1.00 92.00 179 VAL A CA 1
ATOM 1387 C C . VAL A 1 179 ? -15.344 -3.336 17.546 1.00 92.00 179 VAL A C 1
ATOM 1389 O O . VAL A 1 179 ? -16.445 -3.392 16.998 1.00 92.00 179 VAL A O 1
ATOM 1392 N N . ARG A 1 180 ? -14.677 -2.186 17.681 1.00 91.44 180 ARG A N 1
ATOM 1393 C CA . ARG A 1 180 ? -15.206 -0.872 17.287 1.00 91.44 180 ARG A CA 1
ATOM 1394 C C . ARG A 1 180 ? -14.496 -0.318 16.061 1.00 91.44 180 ARG A C 1
ATOM 1396 O O . ARG A 1 180 ? -13.262 -0.313 15.993 1.00 91.44 180 ARG A O 1
ATOM 1403 N N . LYS A 1 181 ? -15.267 0.198 15.094 1.00 93.75 181 LYS A N 1
ATOM 1404 C CA . LYS A 1 181 ? -14.709 0.884 13.920 1.00 93.75 181 LYS A CA 1
ATOM 1405 C C . LYS A 1 181 ? -14.452 2.353 14.236 1.00 93.75 181 LYS A C 1
ATOM 1407 O O . LYS A 1 181 ? -15.397 3.121 14.408 1.00 93.75 181 LYS A O 1
ATOM 1412 N N . VAL A 1 182 ? -13.184 2.752 14.238 1.00 93.69 182 VAL A N 1
ATOM 1413 C CA . VAL A 1 182 ? -12.738 4.098 14.628 1.00 93.69 182 VAL A CA 1
ATOM 1414 C C . VAL A 1 182 ? -12.136 4.857 13.445 1.00 93.69 182 VAL A C 1
ATOM 1416 O O . VAL A 1 182 ? -11.309 4.325 12.698 1.00 93.69 182 VAL A O 1
ATOM 1419 N N . HIS A 1 183 ? -12.516 6.127 13.274 1.00 95.19 183 HIS A N 1
ATOM 1420 C CA . HIS A 1 183 ? -11.911 6.999 12.266 1.00 95.19 183 HIS A CA 1
ATOM 1421 C C . HIS A 1 183 ? -10.766 7.834 12.833 1.00 95.19 183 HIS A C 1
ATOM 1423 O O . HIS A 1 183 ? -10.963 8.643 13.738 1.00 95.19 183 HIS A O 1
ATOM 1429 N N . TYR A 1 184 ? -9.606 7.724 12.187 1.00 94.19 184 TYR A N 1
ATOM 1430 C CA . TYR A 1 184 ? -8.501 8.665 12.313 1.00 94.19 184 TYR A CA 1
ATOM 1431 C C . TYR A 1 184 ? -8.221 9.314 10.954 1.00 94.19 184 TYR A C 1
ATOM 1433 O O . TYR A 1 184 ? -8.214 8.649 9.916 1.00 94.19 184 TYR A O 1
ATOM 1441 N N . ASN A 1 185 ? -7.955 10.619 10.957 1.00 94.69 185 ASN A N 1
ATOM 1442 C CA . ASN A 1 185 ? -7.304 11.279 9.829 1.00 94.69 185 ASN A CA 1
ATOM 1443 C C . ASN A 1 185 ? -5.795 10.961 9.850 1.00 94.69 185 ASN A C 1
ATOM 1445 O O . ASN A 1 185 ? -5.264 10.464 10.838 1.00 94.69 185 ASN A O 1
ATOM 1449 N N . LYS A 1 186 ? -5.068 11.281 8.775 1.00 93.38 186 LYS A N 1
ATOM 1450 C CA . LYS A 1 186 ? -3.624 10.981 8.687 1.00 93.38 186 LYS A CA 1
ATOM 1451 C C . LYS A 1 186 ? -2.806 11.632 9.808 1.00 93.38 186 LYS A C 1
ATOM 1453 O O . LYS A 1 186 ? -1.931 10.995 10.381 1.00 93.38 186 LYS A O 1
ATOM 1458 N N . LEU A 1 187 ? -3.118 12.888 10.129 1.00 94.12 187 LEU A N 1
ATOM 1459 C CA . LEU A 1 187 ? -2.447 13.642 11.188 1.00 94.12 187 LEU A CA 1
ATOM 1460 C C . LEU A 1 187 ? -2.757 13.042 12.569 1.00 94.12 187 LEU A C 1
ATOM 1462 O O . LEU A 1 187 ? -1.848 12.826 13.359 1.00 94.12 187 LEU A O 1
ATOM 1466 N N . GLY A 1 188 ? -4.017 12.702 12.837 1.00 94.50 188 GLY A N 1
ATOM 1467 C CA . GLY A 1 188 ? -4.442 12.073 14.085 1.00 94.50 188 GLY A CA 1
ATOM 1468 C C . GLY A 1 188 ? -3.881 10.667 14.257 1.00 94.50 188 GLY A C 1
ATOM 1469 O O . GLY A 1 188 ? -3.455 10.325 15.349 1.00 94.50 188 GLY A O 1
ATOM 1470 N N . LEU A 1 189 ? -3.778 9.878 13.185 1.00 92.94 189 LEU A N 1
ATOM 1471 C CA . LEU A 1 189 ? -3.116 8.573 13.231 1.00 92.94 189 LEU A CA 1
ATOM 147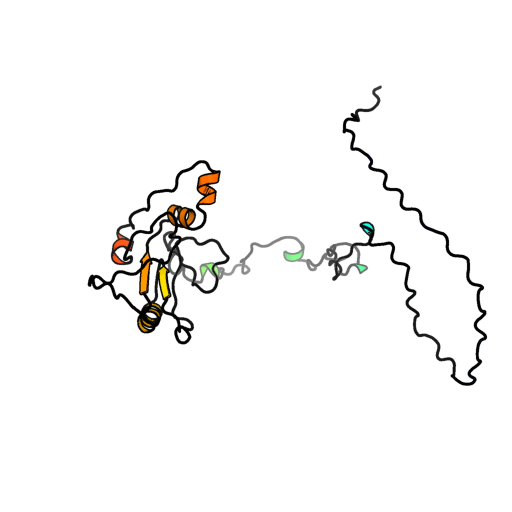2 C C . LEU A 1 189 ? -1.621 8.720 13.542 1.00 92.94 189 LEU A C 1
ATOM 1474 O O . LEU A 1 189 ? -1.071 7.957 14.329 1.00 92.94 189 LEU A O 1
ATOM 1478 N N . GLN A 1 190 ? -0.963 9.724 12.959 1.00 93.06 190 GLN A N 1
ATOM 1479 C CA . GLN A 1 190 ? 0.425 10.037 13.289 1.00 93.06 190 GLN A CA 1
ATOM 1480 C C . GLN A 1 190 ? 0.571 10.470 14.754 1.00 93.06 190 GLN A C 1
ATOM 1482 O O . GLN A 1 190 ? 1.510 10.034 15.409 1.00 93.06 190 GLN A O 1
ATOM 1487 N N . ALA A 1 191 ? -0.352 11.287 15.264 1.00 94.00 191 ALA A N 1
ATOM 1488 C CA . ALA A 1 191 ? -0.368 11.729 16.657 1.00 94.00 191 ALA A CA 1
ATOM 1489 C C . ALA A 1 191 ? -0.622 10.578 17.640 1.00 94.00 191 ALA A C 1
ATOM 1491 O O . ALA A 1 191 ? -0.018 10.551 18.704 1.00 94.00 191 ALA A O 1
ATOM 1492 N N . LEU A 1 192 ? -1.467 9.614 17.265 1.00 91.94 192 LEU A N 1
ATOM 1493 C CA . LEU A 1 192 ? -1.712 8.398 18.040 1.00 91.94 192 LEU A CA 1
ATOM 1494 C C . LEU A 1 192 ? -0.454 7.524 18.118 1.00 91.94 192 LEU A C 1
ATOM 1496 O O . LEU A 1 192 ? -0.091 7.057 19.189 1.00 91.94 192 LEU A O 1
ATOM 1500 N N . LEU A 1 193 ? 0.188 7.284 16.970 1.00 91.00 193 LEU A N 1
ATOM 1501 C CA . LEU A 1 193 ? 1.321 6.362 16.866 1.00 91.00 193 LEU A CA 1
ATOM 1502 C C . LEU A 1 193 ? 2.628 6.952 17.399 1.00 91.00 193 LEU A C 1
ATOM 1504 O O . LEU A 1 193 ? 3.503 6.192 17.803 1.00 91.00 193 LEU A O 1
ATOM 1508 N N . LYS A 1 194 ? 2.802 8.274 17.290 1.00 91.88 194 LYS A N 1
ATOM 1509 C CA . LYS A 1 194 ? 4.052 8.983 17.596 1.00 91.88 194 LYS A CA 1
ATOM 1510 C C . LYS A 1 194 ? 3.782 10.331 18.275 1.00 91.88 194 LYS A C 1
ATOM 1512 O O . LYS A 1 194 ? 4.032 11.379 17.660 1.00 91.88 194 LYS A O 1
ATOM 1517 N N . PRO A 1 195 ? 3.225 10.342 19.498 1.00 93.00 195 PRO A N 1
ATOM 1518 C CA . PRO A 1 195 ? 2.963 11.582 20.227 1.00 93.00 195 PRO A CA 1
ATOM 1519 C C . PRO A 1 195 ? 4.253 12.361 20.540 1.00 93.00 195 PRO A C 1
ATOM 1521 O O . PRO A 1 195 ? 4.274 13.587 20.419 1.00 93.00 195 PRO A O 1
ATOM 1524 N N . GLU A 1 196 ? 5.364 11.667 20.797 1.00 93.31 196 GLU A N 1
ATOM 1525 C CA . GLU A 1 196 ? 6.671 12.252 21.122 1.00 93.31 196 GLU A CA 1
ATOM 1526 C C . GLU A 1 196 ? 7.235 13.120 19.985 1.00 93.31 196 GLU A C 1
ATOM 1528 O O . GLU A 1 196 ? 7.983 14.076 20.201 1.00 93.31 196 GLU A O 1
ATOM 1533 N N . TRP A 1 197 ? 6.856 12.821 18.737 1.00 93.81 197 TRP A N 1
ATOM 1534 C CA . TRP A 1 197 ? 7.254 13.630 17.589 1.00 93.81 197 TRP A CA 1
ATOM 1535 C C . TRP A 1 197 ? 6.636 15.033 17.639 1.00 93.81 197 TRP A C 1
ATOM 1537 O O . TRP A 1 197 ? 7.283 15.998 17.224 1.00 93.81 197 TRP A O 1
ATOM 1547 N N . PHE A 1 198 ? 5.405 15.156 18.148 1.00 94.56 198 PHE A N 1
ATOM 1548 C CA . PHE A 1 198 ? 4.731 16.446 18.309 1.00 94.56 198 PHE A CA 1
ATOM 1549 C C . PHE A 1 198 ? 5.374 17.250 19.438 1.00 94.56 198 PHE A C 1
ATOM 1551 O O . PHE A 1 198 ? 5.717 18.416 19.227 1.00 94.56 198 PHE A O 1
ATOM 1558 N N . GLU A 1 199 ? 5.652 16.597 20.566 1.00 92.81 199 GLU A N 1
ATOM 1559 C CA . GLU A 1 199 ? 6.339 17.194 21.717 1.00 92.81 199 GLU A CA 1
ATOM 1560 C C . GLU A 1 199 ? 7.722 17.726 21.330 1.00 92.81 199 GLU A C 1
ATOM 1562 O O . GLU A 1 199 ? 8.027 18.897 21.555 1.00 92.81 199 GLU A O 1
ATOM 1567 N N . LYS A 1 200 ? 8.528 16.924 20.620 1.00 96.31 200 LYS A N 1
ATOM 1568 C CA . LYS A 1 200 ? 9.850 17.340 20.119 1.00 96.31 200 LYS A CA 1
ATOM 1569 C C . LYS A 1 200 ? 9.782 18.537 19.169 1.00 96.31 200 LYS A C 1
ATOM 1571 O O . LYS A 1 200 ? 10.743 19.296 19.045 1.00 96.31 200 LYS A O 1
ATOM 1576 N N . LYS A 1 201 ? 8.674 18.695 18.446 1.00 95.56 201 LYS A N 1
ATOM 1577 C CA . LYS A 1 201 ? 8.438 19.842 17.560 1.00 95.56 201 LYS A CA 1
ATOM 1578 C C . LYS A 1 201 ? 7.871 21.058 18.296 1.00 95.56 201 LYS A C 1
ATOM 1580 O O . LYS A 1 201 ? 7.615 22.058 17.627 1.00 95.56 201 LYS A O 1
ATOM 1585 N N . GLY A 1 202 ? 7.671 20.978 19.614 1.00 93.88 202 GLY A N 1
ATOM 1586 C CA . GLY A 1 202 ? 7.038 22.024 20.416 1.00 93.88 202 GLY A CA 1
ATOM 1587 C C . GLY A 1 202 ? 5.567 22.236 20.050 1.00 93.88 202 GLY A C 1
ATOM 1588 O O . GLY A 1 202 ? 5.055 23.344 20.171 1.00 93.88 202 GLY A O 1
ATOM 1589 N N . ARG A 1 203 ? 4.896 21.206 19.515 1.00 92.69 203 ARG A N 1
ATOM 1590 C CA . ARG A 1 203 ? 3.492 21.264 19.089 1.00 92.69 203 ARG A CA 1
ATOM 1591 C C . ARG A 1 203 ? 2.627 20.469 20.055 1.00 92.69 203 ARG A C 1
ATOM 1593 O O . ARG A 1 203 ? 3.001 19.383 20.480 1.00 92.69 203 ARG A O 1
ATOM 1600 N N . LEU A 1 204 ? 1.436 20.989 20.331 1.00 92.81 204 LEU A N 1
ATOM 1601 C CA . LEU A 1 204 ? 0.413 20.271 21.087 1.00 92.81 204 LEU A CA 1
ATOM 1602 C C . LEU A 1 204 ? -0.219 19.165 20.233 1.00 92.81 204 LEU A C 1
ATOM 1604 O O . LEU A 1 204 ? -0.221 19.236 18.997 1.00 92.81 204 LEU A O 1
ATOM 1608 N N . LEU A 1 205 ? -0.793 18.159 20.897 1.00 92.31 205 LEU A N 1
ATOM 1609 C CA . LEU A 1 205 ? -1.555 17.123 20.209 1.00 92.31 205 LEU A CA 1
ATOM 1610 C C . LEU A 1 205 ? -2.810 17.724 19.552 1.00 92.31 205 LEU A C 1
ATOM 1612 O O . LEU A 1 205 ? -3.500 18.556 20.147 1.00 92.31 205 LEU A O 1
ATOM 1616 N N . PRO A 1 206 ? -3.123 17.311 18.315 1.00 92.44 206 PRO A N 1
ATOM 1617 C CA . PRO A 1 206 ? -4.302 17.784 17.607 1.00 92.44 206 PRO A CA 1
ATOM 1618 C C . PRO A 1 206 ? -5.582 17.266 18.271 1.00 92.44 206 PRO A C 1
ATOM 1620 O O . PRO A 1 206 ? -5.631 16.159 18.809 1.00 92.44 206 PRO A O 1
ATOM 1623 N N . ARG A 1 207 ? -6.670 18.027 18.133 1.00 92.06 207 ARG A N 1
ATOM 1624 C CA . ARG A 1 207 ? -8.013 17.512 18.421 1.00 92.06 207 ARG A CA 1
ATOM 1625 C C . ARG A 1 207 ? -8.414 16.473 17.367 1.00 92.06 207 ARG A C 1
ATOM 1627 O O . ARG A 1 207 ? -8.033 16.612 16.199 1.00 92.06 207 ARG A O 1
ATOM 1634 N N . PRO A 1 208 ? -9.203 15.454 17.734 1.00 92.31 208 PRO A N 1
ATOM 1635 C CA . PRO A 1 208 ? -9.615 14.445 16.778 1.00 92.31 208 PRO A CA 1
ATOM 1636 C C . PRO A 1 208 ? -10.628 14.996 15.769 1.00 92.31 208 PRO A C 1
ATOM 1638 O O . PRO A 1 208 ? -11.570 15.710 16.114 1.00 92.31 208 PRO A O 1
ATOM 1641 N N . ALA A 1 209 ? -10.418 14.664 14.496 1.00 94.19 209 ALA A N 1
ATOM 1642 C CA . ALA A 1 209 ? -11.250 15.145 13.400 1.00 94.19 209 ALA A CA 1
ATOM 1643 C C . ALA A 1 209 ? -12.495 14.270 13.208 1.00 94.19 209 ALA A C 1
ATOM 1645 O O . ALA A 1 209 ? -12.427 13.042 13.267 1.00 94.19 209 ALA A O 1
ATOM 1646 N N . ARG A 1 210 ? -13.630 14.906 12.898 1.00 94.94 210 ARG A N 1
ATOM 1647 C CA . ARG A 1 210 ? -14.854 14.203 12.491 1.00 94.94 210 ARG A CA 1
ATOM 1648 C C . ARG A 1 210 ? -14.636 13.493 11.144 1.00 94.94 210 ARG A C 1
ATOM 1650 O O . ARG A 1 210 ? -13.922 14.033 10.294 1.00 94.94 210 ARG A O 1
ATOM 1657 N N . PRO A 1 211 ? -15.248 12.317 10.912 1.00 95.75 211 PRO A N 1
ATOM 1658 C CA . PRO A 1 211 ? -15.147 11.644 9.626 1.00 95.75 211 PRO A CA 1
ATOM 1659 C C . PRO A 1 211 ? -15.799 12.471 8.509 1.00 95.75 211 PRO A C 1
ATOM 1661 O O . PRO A 1 211 ? -16.815 13.133 8.738 1.00 95.75 211 PRO A O 1
ATOM 1664 N N . PRO A 1 212 ? -15.262 12.411 7.278 1.00 95.06 212 PRO A N 1
ATOM 1665 C CA . PRO A 1 212 ? -15.921 13.003 6.122 1.00 95.06 212 PRO A CA 1
ATOM 1666 C C . PRO A 1 212 ? -17.252 12.291 5.853 1.00 95.06 212 PRO A C 1
ATOM 1668 O O . PRO A 1 212 ? -17.370 11.091 6.096 1.00 95.06 212 PRO A O 1
ATOM 1671 N N . HIS A 1 213 ? -18.225 12.999 5.273 1.00 95.94 213 HIS A N 1
ATOM 1672 C CA . HIS A 1 213 ? -19.593 12.502 5.061 1.00 95.94 213 HIS A CA 1
ATOM 1673 C C . HIS A 1 213 ? -19.654 11.088 4.450 1.00 95.94 213 HIS A C 1
ATOM 1675 O O . HIS A 1 213 ? -20.329 10.214 4.972 1.00 95.94 213 HIS A O 1
ATOM 1681 N N . LYS A 1 214 ? -18.837 10.807 3.423 1.00 94.25 214 LYS A N 1
ATOM 1682 C CA . LYS A 1 214 ? -18.765 9.491 2.746 1.00 94.25 214 LYS A CA 1
ATOM 1683 C C . LYS A 1 214 ? -18.338 8.319 3.649 1.00 94.25 214 LYS A C 1
ATOM 1685 O O . LYS A 1 214 ? -18.473 7.158 3.258 1.00 94.25 214 LYS A O 1
ATOM 1690 N N . LEU A 1 215 ? -17.716 8.607 4.791 1.00 93.75 215 LEU A N 1
ATOM 1691 C CA . LEU A 1 215 ? -17.259 7.621 5.771 1.00 93.75 215 LEU A CA 1
ATOM 1692 C C . LEU A 1 215 ? -18.107 7.602 7.040 1.00 93.75 215 LEU A C 1
ATOM 1694 O O . LEU A 1 215 ? -17.920 6.672 7.821 1.00 93.75 215 LEU A O 1
ATOM 1698 N N . LYS A 1 216 ? -18.998 8.580 7.236 1.00 92.62 216 LYS A N 1
ATOM 1699 C CA . LYS A 1 216 ? -19.751 8.768 8.478 1.00 92.62 216 LYS A CA 1
ATOM 1700 C C . LYS A 1 216 ? -20.516 7.501 8.871 1.00 92.62 216 LYS A C 1
ATOM 1702 O O . LYS A 1 216 ? -20.326 7.027 9.978 1.00 92.62 216 LYS A O 1
ATOM 1707 N N . ASP A 1 217 ? -21.217 6.876 7.929 1.00 93.12 217 ASP A N 1
ATOM 1708 C CA . ASP A 1 217 ? -22.033 5.674 8.192 1.00 93.12 217 ASP A CA 1
ATOM 1709 C C . ASP A 1 217 ? -21.201 4.390 8.330 1.00 93.12 217 ASP A C 1
ATOM 1711 O O . ASP A 1 217 ? -21.681 3.339 8.744 1.00 93.12 217 ASP A O 1
ATOM 1715 N N . LYS A 1 218 ? -19.921 4.436 7.941 1.00 92.44 218 LYS A N 1
ATOM 1716 C CA . LYS A 1 218 ? -19.045 3.255 7.949 1.00 92.44 218 LYS A CA 1
ATOM 1717 C C . LYS A 1 218 ? -18.267 3.113 9.251 1.00 92.44 218 LYS A C 1
ATOM 1719 O O . LYS A 1 218 ? -17.595 2.095 9.441 1.00 92.44 218 LYS A O 1
ATOM 1724 N N . VAL A 1 219 ? -18.285 4.136 10.089 1.00 93.69 219 VAL A N 1
ATOM 1725 C CA . VAL A 1 219 ? -17.454 4.266 11.280 1.00 93.69 219 VAL A CA 1
ATOM 1726 C C . VAL A 1 219 ? -18.378 4.498 12.463 1.00 93.69 219 VAL A C 1
ATOM 1728 O O . VAL A 1 219 ? -19.305 5.289 12.366 1.00 93.69 219 VAL A O 1
ATOM 1731 N N . ASP A 1 220 ? -18.091 3.833 13.574 1.00 91.88 220 ASP A N 1
ATOM 1732 C CA . ASP A 1 220 ? -18.945 3.879 14.758 1.00 91.88 220 ASP A CA 1
ATOM 1733 C C . ASP A 1 220 ? -18.520 5.026 15.690 1.00 91.88 220 ASP A C 1
ATOM 1735 O O . ASP A 1 220 ? -19.332 5.580 16.426 1.00 91.88 220 ASP A O 1
ATOM 1739 N N . SER A 1 221 ? -17.237 5.415 15.673 1.00 89.81 221 SER A N 1
ATOM 1740 C CA . SER A 1 221 ? -16.729 6.515 16.497 1.00 89.81 221 SER A CA 1
ATOM 1741 C C . SER A 1 221 ? -15.567 7.309 15.911 1.00 89.81 221 SER A C 1
ATOM 1743 O O . SER A 1 221 ? -14.840 6.898 15.003 1.00 89.81 221 SER A O 1
ATOM 1745 N N . ILE A 1 222 ? -15.383 8.495 16.483 1.00 92.38 222 ILE A N 1
ATOM 1746 C CA . ILE A 1 222 ? -14.235 9.359 16.231 1.00 92.38 222 ILE A CA 1
ATOM 1747 C C . ILE A 1 222 ? -13.066 8.880 17.097 1.00 92.38 222 ILE A C 1
ATOM 1749 O O . ILE A 1 222 ? -13.248 8.594 18.282 1.00 92.38 222 ILE A O 1
ATOM 1753 N N . GLY A 1 223 ? -11.871 8.815 16.508 1.00 87.44 223 GLY A N 1
ATOM 1754 C CA . GLY A 1 223 ? -10.659 8.426 17.217 1.00 87.44 223 GLY A CA 1
ATOM 1755 C C . GLY A 1 223 ? -10.322 9.354 18.371 1.00 87.44 223 GLY A C 1
ATOM 1756 O O . GLY A 1 223 ? -10.496 10.564 18.272 1.00 87.44 223 GLY A O 1
ATOM 1757 N N . ARG A 1 224 ? -9.842 8.790 19.477 1.00 87.44 224 ARG A N 1
ATOM 1758 C CA . ARG A 1 224 ? -9.414 9.552 20.656 1.00 87.44 224 ARG A CA 1
ATOM 1759 C C . ARG A 1 224 ? -7.904 9.768 20.630 1.00 87.44 224 ARG A C 1
ATOM 1761 O O . ARG A 1 224 ? -7.169 8.942 20.089 1.00 87.44 224 ARG A O 1
ATOM 1768 N N . LEU A 1 225 ? -7.475 10.900 21.182 1.00 86.56 225 LEU A N 1
ATOM 1769 C CA . LEU A 1 225 ? -6.079 11.294 21.376 1.00 86.56 225 LEU A CA 1
ATOM 1770 C C . LEU A 1 225 ? -5.973 11.934 22.772 1.00 86.56 225 LEU A C 1
ATOM 1772 O O . LEU A 1 225 ? -6.846 12.748 23.089 1.00 86.56 225 LEU A O 1
ATOM 1776 N N . PRO A 1 226 ? -4.953 11.621 23.593 1.00 83.06 226 PRO A N 1
ATOM 1777 C CA . PRO A 1 226 ? -3.840 10.688 23.355 1.00 83.06 226 PRO A CA 1
ATOM 1778 C C . PRO A 1 226 ? -4.272 9.207 23.363 1.00 83.06 226 PRO A C 1
ATOM 1780 O O . PRO A 1 226 ? -5.425 8.895 23.658 1.00 83.06 226 PRO A O 1
ATOM 1783 N N . ALA A 1 227 ? -3.367 8.296 22.985 1.00 78.69 227 ALA A N 1
ATOM 1784 C CA . ALA A 1 227 ? -3.650 6.860 22.988 1.00 78.69 227 ALA A CA 1
ATOM 1785 C C . ALA A 1 227 ? -4.040 6.382 24.405 1.00 78.69 227 ALA A C 1
ATOM 1787 O O . ALA A 1 227 ? -3.385 6.779 25.372 1.00 78.69 227 ALA A O 1
ATOM 1788 N N . PRO A 1 228 ? -5.092 5.557 24.557 1.00 76.25 228 PRO A N 1
ATOM 1789 C CA . PRO A 1 228 ? -5.508 5.075 25.867 1.00 76.25 228 PRO A CA 1
ATOM 1790 C C . PRO A 1 228 ? -4.448 4.132 26.449 1.00 76.25 228 PRO A C 1
ATOM 1792 O O . PRO A 1 228 ? -4.043 3.165 25.811 1.00 76.25 228 PRO A O 1
ATOM 1795 N N . THR A 1 229 ? -4.006 4.406 27.675 1.00 72.44 229 THR A N 1
ATOM 1796 C CA . THR A 1 229 ? -3.003 3.591 28.383 1.00 72.44 229 THR A CA 1
ATOM 1797 C C . THR A 1 229 ? -3.589 2.319 28.992 1.00 72.44 229 THR A C 1
ATOM 1799 O O . THR A 1 229 ? -2.857 1.369 29.248 1.00 72.44 229 THR A O 1
ATOM 1802 N N . LYS A 1 230 ? -4.902 2.301 29.244 1.00 72.25 230 LYS A N 1
ATOM 1803 C CA . LYS A 1 230 ? -5.645 1.147 29.765 1.00 72.25 230 LYS A CA 1
ATOM 1804 C C . LYS A 1 230 ? -6.641 0.656 28.711 1.00 72.25 230 LYS A C 1
ATOM 1806 O O . LYS A 1 230 ? -7.184 1.494 27.984 1.00 72.25 230 LYS A O 1
ATOM 1811 N N . PRO A 1 231 ? -6.901 -0.662 28.629 1.00 65.12 231 PRO A N 1
ATOM 1812 C CA . PRO A 1 231 ? -7.952 -1.184 27.765 1.00 65.12 231 PRO A CA 1
ATOM 1813 C C . PRO A 1 231 ? -9.290 -0.552 28.159 1.00 65.12 231 PRO A C 1
ATOM 1815 O O . PRO A 1 231 ? -9.622 -0.453 29.340 1.00 65.12 231 PRO A O 1
ATOM 1818 N N . ILE A 1 232 ? -10.023 -0.057 27.163 1.00 66.50 232 ILE A N 1
ATOM 1819 C CA . ILE A 1 232 ? -11.293 0.634 27.381 1.00 66.50 232 ILE A CA 1
ATOM 1820 C C . ILE A 1 232 ? -12.380 -0.431 27.578 1.00 66.50 232 ILE A C 1
ATOM 1822 O O . ILE A 1 232 ? -12.513 -1.297 26.711 1.00 66.50 232 ILE A O 1
ATOM 1826 N N . PRO A 1 233 ? -13.176 -0.372 28.662 1.00 59.91 233 PRO A N 1
ATOM 1827 C CA . PRO A 1 233 ? -14.350 -1.222 28.782 1.00 59.91 233 PRO A CA 1
ATOM 1828 C C . PRO A 1 233 ? -15.370 -0.818 27.712 1.00 59.91 233 PRO A C 1
ATOM 1830 O O . PRO A 1 233 ? -15.716 0.359 27.566 1.00 59.91 233 PRO A O 1
ATOM 1833 N N . PHE A 1 234 ? -15.833 -1.790 26.933 1.00 63.81 234 PHE A N 1
ATOM 1834 C CA . PHE A 1 234 ? -16.910 -1.573 25.979 1.00 63.81 234 PHE A CA 1
ATOM 1835 C C . PHE A 1 234 ? -18.234 -1.575 26.733 1.00 63.81 234 PHE A C 1
ATOM 1837 O O . PHE A 1 234 ? -18.705 -2.620 27.159 1.00 63.81 234 PHE A O 1
ATOM 1844 N N . PHE A 1 235 ? -18.823 -0.396 26.916 1.00 50.19 235 PHE A N 1
ATOM 1845 C CA . PHE A 1 235 ? -20.189 -0.289 27.413 1.00 50.19 235 PHE A CA 1
ATOM 1846 C C . PHE A 1 235 ? -21.138 -0.749 26.300 1.00 50.19 235 PHE A C 1
ATOM 1848 O O . PHE A 1 235 ? -21.284 -0.060 25.288 1.00 50.19 235 PHE A O 1
ATOM 1855 N N . SER A 1 236 ? -21.737 -1.927 26.454 1.00 46.91 236 SER A N 1
ATOM 1856 C CA . SER A 1 236 ? -23.015 -2.248 25.817 1.00 46.91 236 SER A CA 1
ATOM 1857 C C . SER A 1 236 ? -24.067 -1.280 26.365 1.00 46.91 236 SER A C 1
ATOM 1859 O O . SER A 1 236 ? -24.005 -0.908 27.534 1.00 46.91 236 SER A O 1
ATOM 1861 N N . GLU A 1 237 ? -24.983 -0.807 25.520 1.00 48.81 237 GLU A N 1
ATOM 1862 C CA . GLU A 1 237 ? -25.939 0.261 25.866 1.00 48.81 237 GLU A CA 1
ATOM 1863 C C . GLU A 1 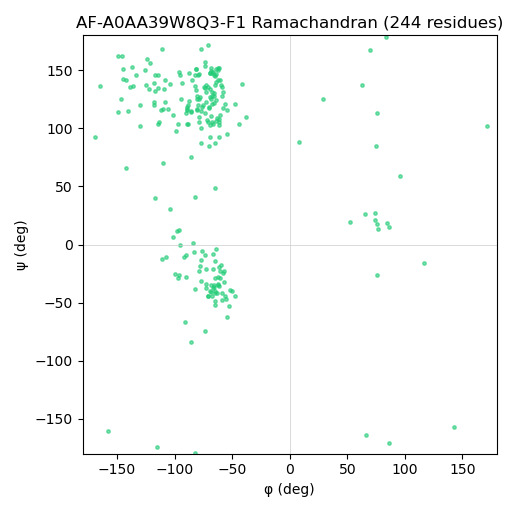237 ? -26.928 -0.110 26.990 1.00 48.81 237 GLU A C 1
ATOM 1865 O O . GLU A 1 237 ? -27.638 0.758 27.492 1.00 48.81 237 GLU A O 1
ATOM 1870 N N . ASP A 1 238 ? -26.887 -1.347 27.480 1.00 41.53 238 ASP A N 1
ATOM 1871 C CA . ASP A 1 238 ? -27.532 -1.755 28.720 1.00 41.53 238 ASP A CA 1
ATOM 1872 C C . ASP A 1 238 ? -26.558 -1.521 29.880 1.00 41.53 238 ASP A C 1
ATOM 1874 O O . ASP A 1 238 ? -25.595 -2.267 30.067 1.00 41.53 238 ASP A O 1
ATOM 1878 N N . GLY A 1 239 ? -26.785 -0.456 30.651 1.00 42.72 239 GLY A N 1
ATOM 1879 C CA . GLY A 1 239 ? -25.993 -0.043 31.815 1.00 42.72 239 GLY A CA 1
ATOM 1880 C C . GLY A 1 239 ? -26.011 -1.018 33.002 1.00 42.72 239 GLY A C 1
ATOM 1881 O O . GLY A 1 239 ? -26.217 -0.594 34.136 1.00 42.72 239 GLY A O 1
ATOM 1882 N N . ALA A 1 240 ? -25.780 -2.307 32.771 1.00 36.34 240 ALA A N 1
ATOM 1883 C CA . ALA A 1 240 ? -25.536 -3.302 33.799 1.00 36.34 240 ALA A CA 1
ATOM 1884 C C . ALA A 1 240 ? -24.022 -3.498 33.946 1.00 36.34 240 ALA A C 1
ATOM 1886 O O . ALA A 1 240 ? -23.356 -4.138 33.132 1.00 36.34 240 ALA A O 1
ATOM 1887 N N . ILE A 1 241 ? -23.469 -2.916 35.007 1.00 36.66 241 ILE A N 1
ATOM 1888 C CA . ILE A 1 241 ? -22.132 -3.236 35.497 1.00 36.66 241 ILE A CA 1
ATOM 1889 C C . ILE A 1 241 ? -22.158 -4.717 35.891 1.00 36.66 241 ILE A C 1
ATOM 1891 O O . ILE A 1 241 ? -22.699 -5.072 36.936 1.00 36.66 241 ILE A O 1
ATOM 1895 N N . ALA A 1 242 ? -21.596 -5.592 35.056 1.00 36.06 242 ALA A N 1
ATOM 1896 C CA . ALA A 1 242 ? -21.265 -6.946 35.473 1.00 36.06 242 ALA A CA 1
ATOM 1897 C C . ALA A 1 242 ? -20.080 -6.856 36.447 1.00 36.06 242 ALA A C 1
ATOM 1899 O O . ALA A 1 242 ? -18.912 -6.928 36.066 1.00 36.06 242 ALA A O 1
ATOM 1900 N N . THR A 1 243 ? -20.387 -6.624 37.721 1.00 33.81 243 THR A N 1
ATOM 1901 C CA . THR A 1 243 ? -19.504 -6.961 38.836 1.00 33.81 243 THR A CA 1
ATOM 1902 C C . THR A 1 243 ? -19.307 -8.473 38.818 1.00 33.81 243 THR A C 1
ATOM 1904 O O . THR A 1 243 ? -20.102 -9.212 39.390 1.00 33.81 243 THR A O 1
ATOM 1907 N N . THR A 1 244 ? -18.256 -8.946 38.151 1.00 36.28 244 THR A N 1
ATOM 1908 C CA . THR A 1 244 ? -17.727 -10.289 38.403 1.00 36.28 244 THR A CA 1
ATOM 1909 C C . THR A 1 244 ? -16.939 -10.211 39.703 1.00 36.28 244 THR A C 1
ATOM 1911 O O . THR A 1 244 ? -15.758 -9.874 39.726 1.00 36.28 244 THR A O 1
ATOM 1914 N N . SER A 1 245 ? -17.647 -10.406 40.810 1.00 38.00 245 SER A N 1
ATOM 1915 C CA . SER A 1 245 ? -17.049 -10.843 42.063 1.00 38.00 245 SER A CA 1
ATOM 1916 C C . SER A 1 245 ? -16.696 -12.327 41.954 1.00 38.00 245 SER A C 1
ATOM 1918 O O . SER A 1 245 ? -17.553 -13.115 41.550 1.00 38.00 245 SER A O 1
ATOM 1920 N N . VAL A 1 246 ? -15.488 -12.638 42.439 1.00 36.03 246 VAL A N 1
ATOM 1921 C CA . VAL A 1 246 ? -14.773 -13.928 42.534 1.00 36.03 246 VAL A CA 1
ATOM 1922 C C . VAL A 1 246 ? -13.894 -14.255 41.331 1.00 36.03 246 VAL A C 1
ATOM 1924 O O . VAL A 1 246 ? -14.422 -14.550 40.240 1.00 36.03 246 VAL A O 1
#

Sequence (246 aa):
MIRRRLSSLLSTSLFNVKSTLTVTPQPPVPFRSLQLVQCPNLKPFCNEPFVGVRSYSLLSLNDLRDKIPRKQKTRKGRGIGSGKGKTAGRGHKGQRARGTHKFGFEGGQTPMRRRLPKRGFKNPFSLTFPDVGAVGKQIKDGVRLMGRGSEKIEWPLHLEVSRVTVKAKEAVEATGGSVRKVHYNKLGLQALLKPEWFEKKGRLLPRPARPPHKLKDKVDSIGRLPAPTKPIPFFSEDGAIATTSV

Mean predicted aligned error: 16.33 Å

Solvent-accessible surface area (backbone atoms only — not comparable to full-atom values): 17119 Å² total; per-residue (Å²): 140,87,82,85,88,89,84,87,87,83,83,83,92,79,88,84,84,87,79,89,79,86,80,78,85,79,80,85,78,83,85,76,80,81,76,81,80,82,76,82,89,79,81,92,78,83,82,78,82,78,74,73,82,70,79,75,70,79,83,49,87,87,72,72,72,69,98,63,82,82,82,77,83,86,65,62,57,54,50,69,92,58,78,26,13,88,52,48,77,42,54,80,71,61,60,71,43,77,52,86,78,68,89,81,67,61,87,81,55,84,36,65,88,72,71,52,80,90,78,86,80,85,70,89,83,66,82,58,56,53,62,73,90,69,80,88,63,90,74,66,58,43,40,26,48,64,49,78,70,47,88,76,60,78,68,59,46,78,45,81,33,48,37,73,37,70,69,29,50,53,42,38,44,72,44,67,20,47,77,46,30,32,38,51,50,59,68,51,47,45,44,47,77,41,50,65,61,36,53,77,68,77,40,79,85,73,80,66,57,78,65,57,77,96,44,42,90,74,36,80,42,66,39,74,70,73,63,77,91,61,90,74,84,81,78,59,96,65,90,68,81,81,77,80,78,130

Organism: Acer saccharum (NCBI:txid4024)

Secondary structure (DSSP, 8-state):
----------------------PPPPPPPP---------------------------TT-GGG---SSPPPPPP-TTS-GGGSS-TTTTS-SSSHHHH----TT--TTSPPHHHHSPP-----TT-----BTT---S--SS--EE--TTGGG--S--EEEESEE-HHHHHHHHHTT-EEEEEE--HHHHHHHH-HHHHHHTT-PPPPPPPPPHHHHTT-SEEPPSSPPSSPPP---SS--------

InterPro domains:
  IPR005749 Large ribosomal subunit protein uL15, bacteria [PTHR12934] (132-238)
  IPR005749 Large ribosomal subunit protein uL15, bacteria [TIGR01071] (61-126)
  IPR021131 Large ribosomal subunit protein uL15/eL18 [PF00828] (133-179)
  IPR030878 Large ribosomal subunit protein uL15 [MF_01341] (61-182)
  IPR036227 Large ribosomal subunit protein uL15/eL18 superfamily [SSF52080] (70-179)

Foldseek 3Di:
DDDDDDDDDDDDDDDDDDDDDDDDDDDDDDDDPDDDPDDPDDDDPDDDPPPPPPPDPPDDPVPDDDPDHDDDDQDACDDVVSVRNPQSPQDDDDCSSVHDDDPQDPPPPPGPVRVDDDDDDDDPPDQDADEDPPCPDDGAFWHEYDCDVLVPDQAQAEEETQYYDPNRQVSNVVNVHHYFHEGADRLLVCCQVCVVVCVVVVHDRDDFDDDDPVCNVVGDYTDDPHHDPDRDDDDDVPPDDPPPDD

Nearest PDB structures (foldseek):
  6xyw-assembly1_Al  TM=7.248E-01  e=4.646E-18  Arabidopsis thaliana
  5mrc-assembly1_J  TM=8.746E-01  e=4.039E-13  Saccharomyces cerevisiae
  8apo-assembly1_Aj  TM=7.449E-01  e=2.334E-11  Polytomella magna
  6z1p-assembly1_Aq  TM=6.594E-01  e=3.813E-10  Tetrahymena thermophila SB210
  7po4-assembly1_M  TM=7.166E-01  e=2.477E-06  Homo sapiens